Protein 4PZ3 (pdb70)

Foldseek 3Di:
DAWEWEWEWAFQQKIWTDIPPDQQADPQNQQLLQVLQVWGFADPVSLQNSLVQPDFDQWWADHVPFIWGAADAFDCSRQNRDHGTGTDDVGPDGTIYMTGHPPDDRGTGQDDDADSRRFAADAYWYWYAGPVRDIHTDGGHRHDDVVSVD/DAWEWEKEWAFQQKIWTDIPPDQQADPQNQQLLQVLQQWGFADLVSLQLSLVQPDFDLWWADHVPFIFGAADAADCSRPHGDHHRGGDDPGHDGTIHMTGHPPDDNGTGQPDDADSRRFAADAYWYWYQGPVGDIHTDHGHRHDDPVSVPD/DPDD

Solvent-accessible surface area: 13867 Å² total; per-residue (Å²): 104,80,8,22,0,49,10,37,5,21,23,16,1,0,5,12,0,9,20,62,23,78,39,28,0,25,88,64,6,0,46,17,0,1,140,3,9,91,10,84,17,0,64,50,72,49,0,96,103,0,34,80,51,40,2,53,15,32,17,17,0,8,0,104,54,72,3,0,1,0,14,55,116,88,32,33,21,3,10,72,81,61,74,24,29,80,77,12,131,52,76,123,55,89,0,0,0,0,0,38,37,88,107,26,60,100,95,84,30,72,90,52,33,80,67,4,74,62,27,101,140,27,104,17,27,0,4,0,12,14,154,95,24,51,74,72,106,44,126,1,21,3,32,94,45,100,144,33,90,231,121,67,3,26,0,38,2,13,12,8,29,15,1,0,0,8,0,9,19,49,29,116,38,22,0,26,96,67,5,0,48,17,0,0,134,2,0,40,12,86,32,0,49,44,68,48,0,90,123,0,35,80,53,39,3,54,16,33,18,15,0,9,0,105,62,61,3,0,0,0,16,60,113,89,33,25,20,5,13,70,73,57,73,24,18,77,77,13,126,65,62,130,49,89,1,0,0,0,0,40,2,91,72,24,62,98,100,94,31,73,94,49,5,78,68,3,54,69,30,99,140,15,106,26,32,0,5,0,12,12,128,105,27,50,68,76,105,45,126,1,16,4,24,94,34,92,134,25,48,174,156,152,53,54,28

GO terms:
  GO:0038023 signaling receptor activity (F, IDA)
  GO:0051132 NK T cell activation (P, IDA)
  GO:0042995 cell projection (C, IDA)
  GO:0005886 plasma membrane (C, IDA)
  GO:0042110 T cell activation (P, IDA)
  GO:0016324 apical plasma membrane (C, IDA)
  GO:0031258 lamellipodium membrane (C, IDA)
  GO:0016477 cell migration (P, IDA)
  GO:0007155 cell adhesion (P, IDA)
  GO:0005886 plasma membrane (C, EXP)
  GO:0044319 wound healing, spreading of cells (P, IMP)
  GO:2000392 regulation of lamellipodium morphogenesis (P, IMP)
  GO:0005515 protein binding (F, IPI)
  GO:0045121 membrane raft (C, IDA)
  GO:0038024 cargo receptor activity (F, IDA)
  GO:0030214 hyaluronan catabolic process (P, IMP)
  GO:0006897 endocytosis (P, IMP)
  GO:0005886 plasma membrane (C, TAS)
  GO:0030667 secretory granule membrane (C, TAS)
  GO:0038024 cargo receptor activity (F, TAS)

Sequence (305 aa):
AQQIDLNITCRFAGVFHVEKNGRYSISRTEAADLLCKAFNSTLPTMAQMMEKALSIGFETCRYGFIEEGHVVIPRIHPNSICAANNTGVYIILTTSNTSSQYDTYCFNASSAPPEEDCTTSSVTDLPNAFDDGPIITITIVNRRDGTTRYVVQKGEYRTNNPEDIYYAAQIDLNITCRFAGVFHVEKNGRRYSISRTEAADLLCKAFNSTLPTMAQMEKALSIGFETCRYGFIEEGHVVIPRIHPNSSICAANNTGVYILTSNTSSQYDTYCFNASSAPPEEDCTSVTDLPNAFDGPITITIVNRDGTRYVVQKGEYRTNPEDIYPAAAV

Radius of gyration: 19.13 Å; Cα contacts (8 Å, |Δi|>4): 780; chains: 3; bounding box: 52×41×47 Å

InterPro domains:
  IPR000538 Link domain [PF00193] (32-119)
  IPR000538 Link domain [PR01265] (41-53)
  IPR000538 Link domain [PR01265] (69-82)
  IPR000538 Link domain [PR01265] (86-97)
  IPR000538 Link domain [PR01265] (114-123)
  IPR000538 Link domain [PS01241] (53-97)
  IPR000538 Link domain [PS50963] (32-120)
  IPR000538 Link domain [SM00445] (30-120)
  IPR001231 CD44 antigen [PR00658] (23-42)
  IPR001231 CD44 antigen [PR00658] (73-93)
  IPR001231 CD44 antigen [PR00658] (114-134)
  IPR001231 CD44 antigen [PR00658] (149-168)
  IPR001231 CD44 antigen [PR00658] (632-651)
  IPR001231 CD44 antigen [PR00658] (652-674)
  IPR001231 CD44 antigen [PR00658] (676-695)
  IPR001231 CD44 antigen [PR00658] (722-741)
  IPR016186 C-type lectin-like/link domain superfamily [G3DSA:3.10.100.10] (32-123)
  IPR016187 C-type lectin fold [SSF56436] (21-167)
  IPR043210 CD44 antigen-like [PTHR10225] (1-742)

Organism: Homo sapiens (NCBI:txid9606)

Structure (mmCIF, N/CA/C/O backbone):
data_4PZ3
#
_entry.id   4PZ3
#
_cell.length_a   72.498
_cell.length_b   60.288
_cell.length_c   75.134
_cell.angle_alpha   90.000
_cell.angle_beta   113.400
_cell.angle_gamma   90.000
#
_symmetry.space_group_name_H-M   'C 1 2 1'
#
loop_
_entity.id
_entity.type
_entity.pdbx_description
1 polymer 'CD44 antigen'
2 polymer 'Undefined peptides modeled as AAAV'
3 non-polymer DI(HYDROXYETHYL)ETHER
4 non-polymer 1,2-ETHANEDIOL
5 non-polymer '2-(N-MORPHOLINO)-ETHANESULFONIC ACID'
6 water water
#
loop_
_atom_site.group_PDB
_atom_site.id
_atom_site.type_symbol
_atom_site.label_atom_id
_atom_site.label_alt_id
_atom_site.label_comp_id
_atom_site.label_asym_id
_atom_site.label_entity_id
_atom_site.label_seq_id
_atom_site.pdbx_PDB_ins_code
_atom_site.Cartn_x
_atom_site.Cartn_y
_atom_site.Cartn_z
_atom_site.occupancy
_atom_site.B_iso_or_equiv
_atom_site.auth_seq_id
_atom_site.auth_comp_id
_atom_site.auth_asym_id
_atom_site.auth_atom_id
_atom_site.pdbx_PDB_model_num
ATOM 1 N N . ALA A 1 3 ? 11.008 25.348 11.029 1.00 19.56 20 ALA A N 1
ATOM 2 C CA . ALA A 1 3 ? 11.046 23.890 10.719 1.00 17.66 20 ALA A CA 1
ATOM 3 C C . ALA A 1 3 ? 12.164 23.214 11.484 1.00 15.82 20 ALA A C 1
ATOM 4 O O . ALA A 1 3 ? 13.301 23.733 11.513 1.00 17.39 20 ALA A O 1
ATOM 6 N N A GLN A 1 4 ? 11.836 22.075 12.103 0.50 14.25 21 GLN A N 1
ATOM 7 N N B GLN A 1 4 ? 11.851 22.066 12.091 0.50 14.75 21 GLN A N 1
ATOM 8 C CA A GLN A 1 4 ? 12.780 21.316 12.913 0.50 11.97 21 GLN A CA 1
ATOM 9 C CA B GLN A 1 4 ? 12.811 21.347 12.916 0.50 12.89 21 GLN A CA 1
ATOM 10 C C A GLN A 1 4 ? 13.0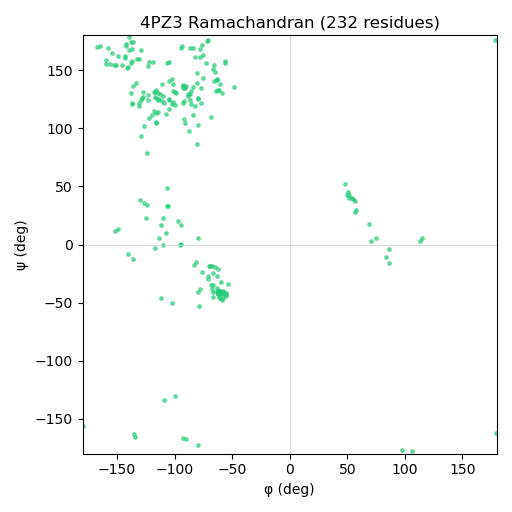18 19.907 12.398 0.50 10.56 21 GLN A C 1
ATOM 11 C C B GLN A 1 4 ? 13.010 19.889 12.526 0.50 11.16 21 GLN A C 1
ATOM 12 O O A GLN A 1 4 ? 12.098 19.213 11.947 0.50 11.30 21 GLN A O 1
ATOM 13 O O B GLN A 1 4 ? 12.052 19.140 12.290 0.50 11.75 21 GLN A O 1
ATOM 24 N N . ILE A 1 5 ? 14.281 19.496 12.472 1.00 8.79 22 ILE A N 1
ATOM 25 C CA . ILE A 1 5 ? 14.677 18.122 12.248 1.00 8.90 22 ILE A CA 1
ATOM 26 C C . ILE A 1 5 ? 15.538 17.662 13.417 1.00 8.09 22 ILE A C 1
ATOM 27 O O . ILE A 1 5 ? 16.618 18.226 13.643 1.00 9.39 22 ILE A O 1
ATOM 32 N N . ASP A 1 6 ? 15.050 16.661 14.158 1.00 7.46 23 ASP A N 1
ATOM 33 C CA . ASP A 1 6 ? 15.851 15.991 15.186 1.00 7.29 23 ASP A CA 1
ATOM 34 C C . ASP A 1 6 ? 16.395 14.699 14.603 1.00 6.79 23 ASP A C 1
ATOM 35 O O . ASP A 1 6 ? 15.632 13.895 14.016 1.00 8.15 23 ASP A O 1
ATOM 40 N N . LEU A 1 7 ? 17.695 14.504 14.767 1.00 6.45 24 LEU A N 1
ATOM 41 C CA . LEU A 1 7 ? 18.382 13.295 14.301 1.00 6.53 24 LEU A CA 1
ATOM 42 C C . LEU A 1 7 ? 18.914 12.569 15.531 1.00 6.26 24 LEU A C 1
ATOM 43 O O . LEU A 1 7 ? 19.882 12.995 16.160 1.00 7.53 24 LEU A O 1
ATOM 48 N N . ASN A 1 8 ? 18.254 11.485 15.891 1.00 6.58 25 ASN A N 1
ATOM 49 C CA . ASN A 1 8 ? 18.651 10.677 17.034 1.00 7.07 25 ASN A CA 1
ATOM 50 C C . ASN A 1 8 ? 19.576 9.590 16.561 1.00 6.40 25 ASN A C 1
ATOM 51 O O . ASN A 1 8 ? 19.197 8.805 15.661 1.00 7.75 25 ASN A O 1
ATOM 56 N N . ILE A 1 9 ? 20.780 9.525 17.136 1.00 6.75 26 ILE A N 1
ATOM 57 C CA . ILE A 1 9 ? 21.793 8.611 16.650 1.00 7.52 26 ILE A CA 1
ATOM 58 C C . ILE A 1 9 ? 22.269 7.673 17.741 1.00 6.80 26 ILE A C 1
ATOM 59 O O . ILE A 1 9 ? 22.208 7.987 18.948 1.00 9.86 26 ILE A O 1
ATOM 64 N N . THR A 1 10 ? 22.743 6.500 17.330 1.00 7.07 27 THR A N 1
ATOM 65 C CA . THR A 1 10 ? 23.319 5.538 18.228 1.00 6.84 27 THR A CA 1
ATOM 66 C C . THR A 1 10 ? 24.821 5.679 18.338 1.00 6.91 27 THR A C 1
ATOM 67 O O . THR A 1 10 ? 25.454 6.392 17.571 1.00 7.28 27 THR A O 1
ATOM 71 N N . CYS A 1 11 ? 25.403 4.942 19.294 1.00 7.19 28 CYS A N 1
ATOM 72 C CA . CYS A 1 11 ? 26.819 4.654 19.233 1.00 7.60 28 CYS A CA 1
ATOM 73 C C . CYS A 1 11 ? 27.149 3.980 17.901 1.00 7.52 28 CYS A C 1
ATOM 74 O O . CYS A 1 11 ? 26.268 3.381 17.249 1.00 7.07 28 CYS A O 1
ATOM 77 N N . ARG A 1 12 ? 28.410 4.076 17.510 1.00 7.25 29 ARG A N 1
ATOM 78 C CA . ARG A 1 12 ? 28.914 3.395 16.331 1.00 7.20 29 ARG A CA 1
ATOM 79 C C . ARG A 1 12 ? 29.481 2.040 16.714 1.00 6.56 29 ARG A C 1
ATOM 80 O O . ARG A 1 12 ? 30.170 1.895 17.730 1.00 8.33 29 ARG A O 1
ATOM 88 N N . PHE A 1 13 ? 29.175 1.028 15.911 1.00 6.55 30 PHE A N 1
ATOM 89 C CA . PHE A 1 13 ? 29.698 -0.330 16.091 1.00 6.84 30 PHE A CA 1
ATOM 90 C C . PHE A 1 13 ? 30.425 -0.697 14.811 1.00 7.25 30 PHE A C 1
ATOM 91 O O . PHE A 1 13 ? 29.790 -0.817 13.751 1.00 7.23 30 PHE A O 1
ATOM 99 N N . ALA A 1 14 ? 31.757 -0.772 14.871 1.00 7.32 31 ALA A N 1
ATOM 100 C CA . ALA A 1 14 ? 32.537 -0.966 13.658 1.00 8.45 31 ALA A CA 1
ATOM 101 C C . ALA A 1 14 ? 32.109 0.050 12.581 1.00 7.33 31 ALA A C 1
ATOM 102 O O . ALA A 1 14 ? 31.967 -0.272 11.411 1.00 8.11 31 ALA A O 1
ATOM 104 N N . GLY A 1 15 ? 31.918 1.295 13.009 1.00 6.94 32 GLY A N 1
ATOM 105 C CA . GLY A 1 15 ? 31.586 2.378 12.116 1.00 7.14 32 GLY A CA 1
ATOM 106 C C . GLY A 1 15 ? 30.123 2.561 11.813 1.00 6.47 32 GLY A C 1
ATOM 107 O O . GLY A 1 15 ? 29.746 3.587 11.265 1.00 6.79 32 GLY A O 1
ATOM 108 N N . VAL A 1 16 ? 29.297 1.558 12.096 1.00 6.17 33 VAL A N 1
ATOM 109 C CA . VAL A 1 16 ? 27.887 1.597 11.721 1.00 5.96 33 VAL A CA 1
ATOM 110 C C . VAL A 1 16 ? 27.051 2.214 12.845 1.00 5.92 33 VAL A C 1
ATOM 111 O O . VAL A 1 16 ? 27.215 1.889 14.015 1.00 6.02 33 VAL A O 1
ATOM 115 N N . PHE A 1 17 ? 26.121 3.087 12.465 1.00 5.87 34 PHE A N 1
ATOM 116 C CA . PHE A 1 17 ? 25.195 3.686 13.401 1.00 5.60 34 PHE A CA 1
ATOM 117 C C . PHE A 1 17 ? 23.824 3.859 12.768 1.00 5.33 34 PHE A C 1
ATOM 118 O O . PHE A 1 17 ? 23.668 3.815 11.553 1.00 6.33 34 PHE A O 1
ATOM 126 N N . HIS A 1 18 ? 22.830 4.003 13.622 1.00 5.48 35 HIS A N 1
ATOM 127 C CA . HIS A 1 18 ? 21.448 4.225 13.238 1.00 5.56 35 HIS A CA 1
ATOM 128 C C . HIS A 1 18 ? 21.094 5.685 13.410 1.00 5.28 35 HIS A C 1
ATOM 129 O O . HIS A 1 18 ? 21.492 6.320 14.396 1.00 6.57 35 HIS A O 1
ATOM 136 N N . VAL A 1 19 ? 20.283 6.203 12.478 1.00 5.68 36 VAL A N 1
ATOM 137 C CA . VAL A 1 19 ? 19.780 7.566 12.520 1.00 6.06 36 VAL A CA 1
ATOM 138 C C . VAL A 1 19 ? 18.266 7.503 12.340 1.00 6.00 36 VAL A C 1
ATOM 139 O O . VAL A 1 19 ? 17.750 6.940 11.361 1.00 6.60 36 VAL A O 1
ATOM 143 N N . GLU A 1 20 ? 17.548 8.074 13.297 1.00 6.08 37 GLU A N 1
ATOM 144 C CA . GLU A 1 20 ? 16.106 8.212 13.217 1.00 6.46 37 GLU A CA 1
ATOM 145 C C . GLU A 1 20 ? 15.742 9.697 13.181 1.00 6.16 37 GLU A C 1
ATOM 146 O O . GLU A 1 20 ? 16.261 10.470 13.996 1.00 7.02 37 GLU A O 1
ATOM 152 N N . LYS A 1 21 ? 14.862 10.077 12.264 1.00 6.37 38 LYS A N 1
ATOM 153 C CA . LYS A 1 21 ? 14.472 11.460 12.060 1.00 6.22 38 LYS A CA 1
ATOM 154 C C . LYS A 1 21 ? 13.099 11.721 12.697 1.00 6.30 38 LYS A C 1
ATOM 155 O O . LYS A 1 21 ? 12.104 11.101 12.308 1.00 7.06 38 LYS A O 1
ATOM 161 N N . ASN A 1 22 ? 13.054 12.663 13.631 1.00 6.99 39 ASN A N 1
ATOM 162 C CA . ASN A 1 22 ? 11.811 13.131 14.248 1.00 7.80 39 ASN A CA 1
ATOM 163 C C . ASN A 1 22 ? 10.980 12.040 14.893 1.00 8.20 39 ASN A C 1
ATOM 164 O O . ASN A 1 22 ? 9.749 12.168 14.991 1.00 9.88 39 ASN A O 1
ATOM 169 N N . GLY A 1 23 ? 11.631 10.979 15.348 1.00 8.42 40 GLY A N 1
ATOM 170 C CA . GLY A 1 23 ? 10.937 9.966 16.136 1.00 10.30 40 GLY A CA 1
ATOM 171 C C . GLY A 1 23 ? 9.923 9.133 15.397 1.00 9.85 40 GLY A C 1
ATOM 172 O O . GLY A 1 23 ? 9.077 8.510 16.059 1.00 11.97 40 GLY A O 1
ATOM 173 N N . ARG A 1 24 ? 9.967 9.101 14.073 1.00 9.46 41 ARG A N 1
ATOM 174 C CA . ARG A 1 24 ? 9.006 8.323 13.288 1.00 10.38 41 ARG A CA 1
ATOM 175 C C . ARG A 1 24 ? 9.711 7.873 12.037 1.00 9.24 41 ARG A C 1
ATOM 176 O O . ARG A 1 24 ? 10.759 8.449 11.671 1.00 10.23 41 ARG A O 1
ATOM 184 N N . TYR A 1 25 ? 9.174 6.867 11.351 1.00 8.76 42 TYR A N 1
ATOM 185 C CA . TYR A 1 25 ? 9.729 6.454 10.082 1.00 8.48 42 TYR A CA 1
ATOM 186 C C . TYR A 1 25 ? 9.477 7.551 9.071 1.00 8.82 42 TYR A C 1
ATOM 187 O O . TYR A 1 25 ? 8.314 7.810 8.710 1.00 11.11 42 TYR A O 1
ATOM 196 N N . SER A 1 26 ? 10.530 8.245 8.648 1.00 8.50 43 SER A N 1
ATOM 197 C CA . SER A 1 26 ? 10.321 9.471 7.874 1.00 8.82 43 SER A CA 1
ATOM 198 C C . SER A 1 26 ? 11.413 9.755 6.865 1.00 7.86 43 SER A C 1
ATOM 199 O O . SER A 1 26 ? 11.455 10.874 6.319 1.00 9.62 43 SER A O 1
ATOM 202 N N . ILE A 1 27 ? 12.267 8.775 6.584 1.00 7.92 44 ILE A N 1
ATOM 203 C CA . ILE A 1 27 ? 13.412 8.964 5.697 1.00 7.88 44 ILE A CA 1
ATOM 204 C C . ILE A 1 27 ? 13.227 8.125 4.421 1.00 7.85 44 ILE A C 1
ATOM 205 O O . ILE A 1 27 ? 12.981 6.904 4.490 1.00 9.43 44 ILE A O 1
ATOM 210 N N . SER A 1 28 ? 13.299 8.782 3.262 1.00 8.13 45 SER A N 1
ATOM 211 C CA . SER A 1 28 ? 13.290 8.105 1.963 1.00 8.71 45 SER A CA 1
ATOM 212 C C . SER A 1 28 ? 14.698 7.634 1.611 1.00 8.07 45 SER A C 1
ATOM 213 O O . SER A 1 28 ? 15.682 8.037 2.242 1.00 8.24 45 SER A O 1
ATOM 216 N N . ARG A 1 29 ? 14.828 6.807 0.574 1.00 8.75 46 ARG A N 1
ATOM 217 C CA . ARG A 1 29 ? 16.146 6.344 0.213 1.00 9.75 46 ARG A CA 1
ATOM 218 C C . ARG A 1 29 ? 17.073 7.482 -0.194 1.00 8.79 46 ARG A C 1
ATOM 219 O O . ARG A 1 29 ? 18.238 7.497 0.142 1.00 9.87 46 ARG A O 1
ATOM 227 N N . THR A 1 30 ? 16.552 8.451 -0.933 1.00 8.91 47 THR A N 1
ATOM 228 C CA . THR A 1 30 ? 17.393 9.590 -1.315 1.00 9.51 47 THR A CA 1
ATOM 229 C C . THR A 1 30 ? 17.786 10.436 -0.103 1.00 9.12 47 THR A C 1
ATOM 230 O O . THR A 1 30 ? 18.919 10.892 -0.016 1.00 9.44 47 THR A O 1
ATOM 234 N N . GLU A 1 31 ? 16.859 10.650 0.815 1.00 8.35 48 GLU A N 1
ATOM 235 C CA . GLU A 1 31 ? 17.199 11.416 1.996 1.00 8.07 48 GLU A CA 1
ATOM 236 C C . GLU A 1 31 ? 18.213 10.659 2.860 1.00 8.00 48 GLU A C 1
ATOM 237 O O . GLU A 1 31 ? 19.078 11.291 3.486 1.00 8.39 48 GLU A O 1
ATOM 243 N N . ALA A 1 32 ? 18.108 9.331 2.891 1.00 7.74 49 ALA A N 1
ATOM 244 C CA . ALA A 1 32 ? 19.045 8.504 3.647 1.00 7.38 49 ALA A CA 1
ATOM 245 C C . ALA A 1 32 ? 20.475 8.723 3.171 1.00 7.13 49 ALA A C 1
ATOM 246 O O . ALA A 1 32 ? 21.402 8.932 3.973 1.00 7.72 49 ALA A O 1
ATOM 248 N N . ALA A 1 33 ? 20.667 8.688 1.853 1.00 7.71 50 ALA A N 1
ATOM 249 C CA . ALA A 1 33 ? 21.998 8.893 1.305 1.00 8.15 50 ALA A CA 1
ATOM 250 C C . ALA A 1 33 ? 22.507 10.299 1.634 1.00 8.04 50 ALA A C 1
ATOM 251 O O . ALA A 1 33 ? 23.676 10.467 1.965 1.00 8.62 50 ALA A O 1
ATOM 253 N N . ASP A 1 34 ? 21.632 11.303 1.558 1.00 8.12 51 ASP A N 1
ATOM 254 C CA . ASP A 1 34 ? 22.014 12.665 1.915 1.00 8.15 51 ASP A CA 1
ATOM 255 C C . ASP A 1 34 ? 22.376 12.802 3.394 1.00 7.47 51 ASP A C 1
ATOM 256 O O . ASP A 1 34 ? 23.311 13.539 3.753 1.00 8.15 51 ASP A O 1
ATOM 261 N N A LEU A 1 35 ? 21.644 12.108 4.278 0.50 7.36 52 LEU A N 1
ATOM 262 N N B LEU A 1 35 ? 21.644 12.091 4.236 0.50 8.03 52 LEU A N 1
ATOM 263 C CA A LEU A 1 35 ? 21.964 12.120 5.722 0.50 6.91 52 LEU A CA 1
ATOM 264 C CA B LEU A 1 35 ? 21.889 12.136 5.651 0.50 8.20 52 LEU A CA 1
ATOM 265 C C A LEU A 1 35 ? 23.322 11.513 5.967 0.50 6.69 52 LEU A C 1
ATOM 266 C C B LEU A 1 35 ? 23.252 11.513 5.970 0.50 7.58 52 LEU A C 1
ATOM 267 O O A LEU A 1 35 ? 24.150 12.076 6.686 0.50 7.03 52 LEU A O 1
ATOM 268 O O B LEU A 1 35 ? 24.028 12.107 6.722 0.50 8.10 52 LEU A O 1
ATOM 277 N N . CYS A 1 36 ? 23.561 10.343 5.399 1.00 7.54 53 CYS A N 1
ATOM 278 C CA . CYS A 1 36 ? 24.857 9.754 5.645 1.00 7.89 53 CYS A CA 1
ATOM 279 C C . CYS A 1 36 ? 25.987 10.668 5.151 1.00 7.57 53 CYS A C 1
ATOM 280 O O . CYS A 1 36 ? 26.970 10.876 5.873 1.00 7.40 53 CYS A O 1
ATOM 283 N N . LYS A 1 37 ? 25.828 11.258 3.963 1.00 7.20 54 LYS A N 1
ATOM 284 C CA . LYS A 1 37 ? 26.833 12.178 3.454 1.00 7.91 54 LYS A CA 1
ATOM 285 C C . LYS A 1 37 ? 27.046 13.346 4.419 1.00 7.37 54 LYS A C 1
ATOM 286 O O . LYS A 1 37 ? 28.192 13.760 4.636 1.00 7.93 54 LYS A O 1
ATOM 292 N N . ALA A 1 38 ? 25.962 13.860 5.009 1.00 7.36 55 ALA A N 1
ATOM 293 C CA . ALA A 1 38 ? 26.086 14.974 5.938 1.00 7.46 55 ALA A CA 1
ATOM 294 C C . ALA A 1 38 ? 26.779 14.574 7.248 1.00 6.75 55 ALA A C 1
ATOM 295 O O . ALA A 1 38 ? 27.275 15.450 7.968 1.00 7.29 55 ALA A O 1
ATOM 297 N N . PHE A 1 39 ? 26.822 13.271 7.546 1.00 7.25 56 PHE A N 1
ATOM 298 C CA . PHE A 1 39 ? 27.610 12.725 8.653 1.00 7.07 56 PHE A CA 1
ATOM 299 C C . PHE A 1 39 ? 28.997 12.244 8.178 1.00 7.61 56 PHE A C 1
ATOM 300 O O . PHE A 1 39 ? 29.665 11.493 8.903 1.00 8.56 56 PHE A O 1
ATOM 308 N N . ASN A 1 40 ? 29.453 12.666 6.986 1.00 7.77 57 ASN A N 1
ATOM 309 C CA . ASN A 1 40 ? 30.726 12.178 6.417 1.00 8.77 57 ASN A CA 1
ATOM 310 C C . ASN A 1 40 ? 30.794 10.651 6.411 1.00 8.65 57 ASN A C 1
ATOM 311 O O . ASN A 1 40 ? 31.839 10.042 6.698 1.00 9.52 57 ASN A O 1
ATOM 316 N N . SER A 1 41 ? 29.667 10.050 6.035 1.00 7.75 58 SER A N 1
ATOM 317 C CA . SER A 1 41 ? 29.431 8.619 6.118 1.00 7.86 58 SER A CA 1
ATOM 318 C C . SER A 1 41 ? 28.762 8.144 4.824 1.00 7.99 58 SER A C 1
ATOM 319 O O . SER A 1 41 ? 28.407 8.945 3.957 1.00 8.61 58 SER A O 1
ATOM 322 N N . THR A 1 42 ? 28.600 6.835 4.704 1.00 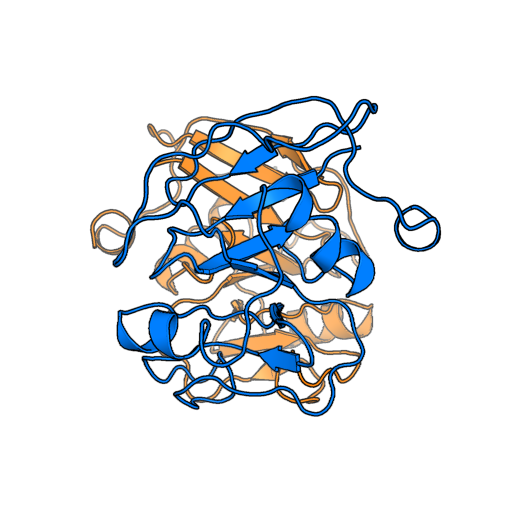8.33 59 THR A N 1
ATOM 323 C CA . THR A 1 42 ? 27.987 6.201 3.541 1.00 8.65 59 THR A CA 1
ATOM 324 C C . THR A 1 42 ? 26.918 5.207 4.000 1.00 7.84 59 THR A C 1
ATOM 325 O O . THR A 1 42 ? 26.952 4.712 5.140 1.00 8.53 59 THR A O 1
ATOM 329 N N . LEU A 1 43 ? 25.982 4.852 3.123 1.00 8.08 60 LEU A N 1
ATOM 330 C CA . LEU A 1 43 ? 25.078 3.744 3.463 1.00 7.61 60 LEU A CA 1
ATOM 331 C C . LEU A 1 43 ? 25.917 2.485 3.654 1.00 7.66 60 LEU A C 1
ATOM 332 O O . LEU A 1 43 ? 26.777 2.192 2.813 1.00 8.42 60 LEU A O 1
ATOM 337 N N . PRO A 1 44 ? 25.704 1.716 4.741 1.00 7.28 61 PRO A N 1
ATOM 338 C CA . PRO A 1 44 ? 26.550 0.535 4.947 1.00 7.57 61 PRO A CA 1
ATOM 339 C C . PRO A 1 44 ? 26.388 -0.528 3.884 1.00 7.87 61 PRO A C 1
ATOM 340 O O . PRO A 1 44 ? 25.296 -0.723 3.356 1.00 8.34 61 PRO A O 1
ATOM 344 N N . THR A 1 45 ? 27.477 -1.240 3.618 1.00 8.45 62 THR A N 1
ATOM 345 C CA . THR A 1 45 ? 27.359 -2.481 2.872 1.00 9.56 62 THR A CA 1
ATOM 346 C C . THR A 1 45 ? 26.794 -3.565 3.780 1.00 9.17 62 THR A C 1
ATOM 347 O O . THR A 1 45 ? 26.801 -3.461 5.020 1.00 8.62 62 THR A O 1
ATOM 351 N N . MET A 1 46 ? 26.308 -4.639 3.167 1.00 10.11 63 MET A N 1
ATOM 352 C CA . MET A 1 46 ? 25.865 -5.765 3.951 1.00 10.40 63 MET A CA 1
ATOM 353 C C . MET A 1 46 ? 26.991 -6.299 4.857 1.00 10.19 63 MET A C 1
ATOM 354 O O . MET A 1 46 ? 26.741 -6.636 6.011 1.00 10.26 63 MET A O 1
ATOM 359 N N . ALA A 1 47 ? 28.211 -6.394 4.321 1.00 10.20 64 ALA A N 1
ATOM 360 C CA . ALA A 1 47 ? 29.364 -6.824 5.131 1.00 10.96 64 ALA A CA 1
ATOM 361 C C . ALA A 1 47 ? 29.546 -5.950 6.376 1.00 10.11 64 ALA A C 1
ATOM 362 O O . ALA A 1 47 ? 29.815 -6.455 7.447 1.00 9.78 64 ALA A O 1
ATOM 364 N N . GLN A 1 48 ? 29.432 -4.631 6.196 1.00 8.21 65 GLN A N 1
ATOM 365 C CA . GLN A 1 48 ? 29.600 -3.702 7.306 1.00 8.36 65 GLN A CA 1
ATOM 366 C C . GLN A 1 48 ? 28.509 -3.886 8.366 1.00 7.58 65 GLN A C 1
ATOM 367 O O . GLN A 1 48 ? 28.790 -3.854 9.561 1.00 7.76 65 GLN A O 1
ATOM 373 N N A MET A 1 49 ? 27.277 -4.096 7.911 0.50 7.92 66 MET A N 1
ATOM 374 N N B MET A 1 49 ? 27.251 -4.101 7.935 0.50 8.48 66 MET A N 1
ATOM 375 C CA A MET A 1 49 ? 26.177 -4.334 8.820 0.50 7.42 66 MET A CA 1
ATOM 376 C CA B MET A 1 49 ? 26.134 -4.395 8.867 0.50 8.72 66 MET A CA 1
ATOM 377 C C A MET A 1 49 ? 26.334 -5.666 9.588 0.50 8.04 66 MET A C 1
ATOM 378 C C B MET A 1 49 ? 26.370 -5.684 9.637 0.50 8.70 66 MET A C 1
ATOM 379 O O A MET A 1 49 ? 26.075 -5.728 10.776 0.50 8.46 66 MET A O 1
ATOM 380 O O B MET A 1 49 ? 26.142 -5.751 10.847 0.50 9.14 66 MET A O 1
ATOM 389 N N . GLU A 1 50 ? 26.799 -6.718 8.915 1.00 8.93 67 GLU A N 1
ATOM 390 C CA . GLU A 1 50 ? 27.045 -8.006 9.557 1.00 10.14 67 GLU A CA 1
ATOM 391 C C . GLU A 1 50 ? 28.138 -7.879 10.608 1.00 9.24 67 GLU A C 1
ATOM 392 O O . GLU A 1 50 ? 28.023 -8.434 11.674 1.00 9.58 67 GLU A O 1
ATOM 398 N N . LYS A 1 51 ? 29.197 -7.137 10.310 1.00 9.09 68 LYS A N 1
ATOM 399 C CA . LYS A 1 51 ? 30.254 -6.919 11.292 1.00 8.86 68 LYS A CA 1
ATOM 400 C C . LYS A 1 51 ? 29.717 -6.189 12.544 1.00 7.81 68 LYS A C 1
ATOM 401 O O . LYS A 1 51 ? 29.986 -6.586 13.665 1.00 8.30 68 LYS A O 1
ATOM 407 N N . ALA A 1 52 ? 28.918 -5.137 12.341 1.00 7.84 69 ALA A N 1
ATOM 408 C CA . ALA A 1 52 ? 28.352 -4.393 13.441 1.00 7.22 69 ALA A CA 1
ATOM 409 C C . ALA A 1 52 ? 27.467 -5.275 14.314 1.00 7.36 69 ALA A C 1
ATOM 410 O O . ALA A 1 52 ? 27.592 -5.255 15.524 1.00 7.58 69 ALA A O 1
ATOM 412 N N . LEU A 1 53 ? 26.592 -6.065 13.699 1.00 7.15 70 LEU A N 1
ATOM 413 C CA . LEU A 1 53 ? 25.750 -7.001 14.431 1.00 7.26 70 LEU A CA 1
ATOM 414 C C . LEU A 1 53 ? 26.573 -7.947 15.305 1.00 7.68 70 LEU A C 1
ATOM 415 O O . LEU A 1 53 ? 26.202 -8.238 16.444 1.00 7.68 70 LEU A O 1
ATOM 420 N N . SER A 1 54 ? 27.675 -8.425 14.745 1.00 8.73 71 SER A N 1
ATOM 421 C CA . SER A 1 54 ? 28.514 -9.427 15.390 1.00 9.29 71 SER A CA 1
ATOM 422 C C . SER A 1 54 ? 29.104 -8.895 16.669 1.00 8.81 71 SER A C 1
ATOM 423 O O . SER A 1 54 ? 29.398 -9.682 17.567 1.00 9.92 71 SER A O 1
ATOM 426 N N . ILE A 1 55 ? 29.285 -7.575 16.775 1.00 8.48 72 ILE A N 1
ATOM 427 C CA . ILE A 1 55 ? 29.867 -7.002 17.975 1.00 8.36 72 ILE A CA 1
ATOM 428 C C . ILE A 1 55 ? 28.872 -6.191 18.810 1.00 8.27 72 ILE A C 1
ATOM 429 O O . ILE A 1 55 ? 29.267 -5.372 19.624 1.00 9.50 72 ILE A O 1
ATOM 434 N N . GLY A 1 56 ? 27.568 -6.466 18.640 1.00 8.33 73 GLY A N 1
ATOM 435 C CA . GLY A 1 56 ? 26.590 -5.978 19.598 1.00 9.35 73 GLY A CA 1
ATOM 436 C C . GLY A 1 56 ? 25.574 -4.952 19.108 1.00 8.29 73 GLY A C 1
ATOM 437 O O . GLY A 1 56 ? 24.789 -4.435 19.906 1.00 8.31 73 GLY A O 1
ATOM 438 N N . PHE A 1 57 ? 25.581 -4.653 17.809 1.00 7.68 74 PHE A N 1
ATOM 439 C CA . PHE A 1 57 ? 24.655 -3.669 17.236 1.00 7.04 74 PHE A CA 1
ATOM 440 C C . PHE A 1 57 ? 23.306 -4.278 16.956 1.00 6.46 74 PHE A C 1
ATOM 441 O O . PHE A 1 57 ? 23.179 -5.190 16.149 1.00 7.17 74 PHE A O 1
ATOM 449 N N . GLU A 1 58 ? 22.273 -3.750 17.597 1.00 6.96 75 GLU A N 1
ATOM 450 C CA . GLU A 1 58 ? 20.892 -4.093 17.269 1.00 6.63 75 GLU A CA 1
ATOM 451 C C . GLU A 1 58 ? 20.002 -2.880 17.475 1.00 6.63 75 GLU A C 1
ATOM 452 O O . GLU A 1 58 ? 20.325 -1.993 18.265 1.00 7.32 75 GLU A O 1
ATOM 458 N N . THR A 1 59 ? 18.889 -2.854 16.744 1.00 6.30 76 THR A N 1
ATOM 459 C CA . THR A 1 59 ? 17.859 -1.839 16.950 1.00 6.03 76 THR A CA 1
ATOM 460 C C . THR A 1 59 ? 16.512 -2.519 16.769 1.00 6.30 76 THR A C 1
ATOM 461 O O . THR A 1 59 ? 16.434 -3.654 16.293 1.00 6.95 76 THR A O 1
ATOM 465 N N . CYS A 1 60 ? 15.442 -1.793 17.102 1.00 6.48 77 CYS A N 1
ATOM 466 C CA . CYS A 1 60 ? 14.092 -2.257 16.805 1.00 6.75 77 CYS A CA 1
ATOM 467 C C . CYS A 1 60 ? 13.487 -1.472 15.626 1.00 6.35 77 CYS A C 1
ATOM 468 O O . CYS A 1 60 ? 12.275 -1.241 15.601 1.00 7.91 77 CYS A O 1
ATOM 471 N N . ARG A 1 61 ? 14.330 -1.063 14.674 1.00 6.02 78 ARG A N 1
ATOM 472 C CA . ARG A 1 61 ? 13.899 -0.191 13.599 1.00 5.94 78 ARG A CA 1
ATOM 473 C C . ARG A 1 61 ? 14.429 -0.634 12.256 1.00 5.76 78 ARG A C 1
ATOM 474 O O . ARG A 1 61 ? 15.612 -0.978 12.117 1.00 6.54 78 ARG A O 1
ATOM 482 N N . TYR A 1 62 ? 13.574 -0.603 11.245 1.00 5.94 79 TYR A N 1
ATOM 483 C CA . TYR A 1 62 ? 14.022 -0.801 9.874 1.00 6.20 79 TYR A CA 1
ATOM 484 C C . TYR A 1 62 ? 14.740 0.428 9.333 1.00 5.78 79 TYR A C 1
ATOM 485 O O . TYR A 1 62 ? 14.333 1.568 9.596 1.00 6.67 79 TYR A O 1
ATOM 494 N N . GLY A 1 63 ? 15.780 0.206 8.534 1.00 5.63 80 GLY A N 1
ATOM 495 C CA . GLY A 1 63 ? 16.463 1.333 7.937 1.00 5.98 80 GLY A CA 1
ATOM 496 C C . GLY A 1 63 ? 17.251 0.920 6.711 1.00 5.98 80 GLY A C 1
ATOM 497 O O . GLY A 1 63 ? 17.641 -0.240 6.542 1.00 6.40 80 GLY A O 1
ATOM 498 N N . PHE A 1 64 ? 17.526 1.906 5.869 1.00 5.91 81 PHE A N 1
ATOM 499 C CA . PHE A 1 64 ? 18.295 1.691 4.658 1.00 7.00 81 PHE A CA 1
ATOM 500 C C . PHE A 1 64 ? 19.733 1.286 4.934 1.00 6.26 81 PHE A C 1
ATOM 501 O O . PHE A 1 64 ? 20.421 1.873 5.799 1.00 6.99 81 PHE A O 1
ATOM 509 N N . ILE A 1 65 ? 20.210 0.349 4.118 1.00 7.00 82 ILE A N 1
ATOM 510 C CA . ILE A 1 65 ? 21.638 0.186 3.856 1.00 7.14 82 ILE A CA 1
ATOM 511 C C . ILE A 1 65 ? 21.792 0.223 2.325 1.00 7.39 82 ILE A C 1
ATOM 512 O O . ILE A 1 65 ? 20.839 0.508 1.610 1.00 9.29 82 ILE A O 1
ATOM 517 N N A GLU A 1 66 ? 22.993 0.019 1.801 0.50 7.68 83 GLU A N 1
ATOM 518 N N B GLU A 1 66 ? 22.987 -0.137 1.849 0.50 7.88 83 GLU A N 1
ATOM 519 C CA A GLU A 1 66 ? 23.169 0.084 0.348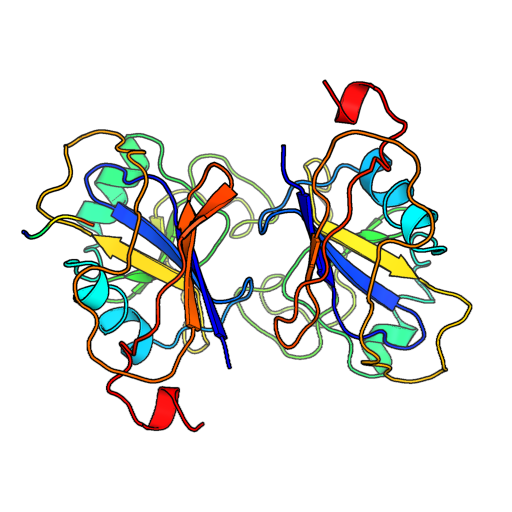 0.50 8.72 83 GLU A CA 1
ATOM 520 C CA B GLU A 1 66 ? 23.192 -0.297 0.415 0.50 9.29 83 GLU A CA 1
ATOM 521 C C A GLU A 1 66 ? 22.512 -1.163 -0.272 0.50 10.35 83 GLU A C 1
ATOM 522 C C B GLU A 1 66 ? 22.286 -1.377 -0.134 0.50 10.00 83 GLU A C 1
ATOM 523 O O A GLU A 1 66 ? 22.976 -2.262 -0.020 0.50 11.08 83 GLU A O 1
ATOM 524 O O B GLU A 1 66 ? 22.318 -2.538 0.288 0.50 10.27 83 GLU A O 1
ATOM 535 N N . GLY A 1 67 ? 21.437 -0.967 -1.047 1.00 10.93 84 GLY A N 1
ATOM 536 C CA . GLY A 1 67 ? 20.685 -1.984 -1.770 1.00 11.70 84 GLY A CA 1
ATOM 537 C C . GLY A 1 67 ? 19.583 -2.737 -1.033 1.00 10.19 84 GLY A C 1
ATOM 538 O O . GLY A 1 67 ? 18.953 -3.613 -1.649 1.00 11.62 84 GLY A O 1
ATOM 539 N N . HIS A 1 68 ? 19.342 -2.422 0.251 1.00 9.40 85 HIS A N 1
ATOM 540 C CA . HIS A 1 68 ? 18.367 -3.163 1.068 1.00 9.14 85 HIS A CA 1
ATOM 541 C C . HIS A 1 68 ? 17.837 -2.298 2.190 1.00 7.90 85 HIS A C 1
ATOM 542 O O . HIS A 1 68 ? 18.442 -1.246 2.509 1.00 8.58 85 HIS A O 1
ATOM 549 N N . VAL A 1 69 ? 16.735 -2.756 2.791 1.00 7.63 86 VAL A N 1
ATOM 550 C CA . VAL A 1 69 ? 16.242 -2.210 4.046 1.00 7.46 86 VAL A CA 1
ATOM 551 C C . VAL A 1 69 ? 16.300 -3.343 5.050 1.00 7.26 86 VAL A C 1
ATOM 552 O O . VAL A 1 69 ? 15.845 -4.463 4.732 1.00 7.70 86 VAL A O 1
ATOM 556 N N . VAL A 1 70 ? 16.874 -3.089 6.232 1.00 6.94 87 VAL A N 1
ATOM 557 C CA . VAL A 1 70 ? 17.153 -4.147 7.186 1.00 7.32 87 VAL A CA 1
ATOM 558 C C . VAL A 1 70 ? 16.852 -3.719 8.613 1.00 6.30 87 VAL A C 1
ATOM 559 O O . VAL A 1 70 ? 16.719 -2.518 8.920 1.00 6.43 87 VAL A O 1
ATOM 563 N N . ILE A 1 71 ? 16.826 -4.713 9.490 1.00 6.50 88 ILE A N 1
ATOM 564 C CA . ILE A 1 71 ? 16.779 -4.474 10.917 1.00 6.99 88 ILE A CA 1
ATOM 565 C C . ILE A 1 71 ? 17.752 -5.455 11.570 1.00 7.16 88 ILE A C 1
ATOM 566 O O . ILE A 1 71 ? 17.615 -6.678 11.382 1.00 7.36 88 ILE A O 1
ATOM 571 N N . PRO A 1 72 ? 18.763 -4.957 12.306 1.00 6.72 89 PRO A N 1
ATOM 572 C CA . PRO A 1 72 ? 19.730 -5.852 12.929 1.00 7.68 89 PRO A CA 1
ATOM 573 C C . PRO A 1 72 ? 19.221 -6.321 14.290 1.00 6.15 89 PRO A C 1
ATOM 574 O O . PRO A 1 72 ? 18.887 -5.488 15.152 1.00 6.69 89 PRO A O 1
ATOM 578 N N . ARG A 1 73 ? 19.137 -7.648 14.492 1.00 7.23 90 ARG A N 1
ATOM 579 C CA . ARG A 1 73 ? 18.587 -8.226 15.719 1.00 6.78 90 ARG A CA 1
ATOM 580 C C . ARG A 1 73 ? 19.539 -9.228 16.335 1.00 7.12 90 ARG A C 1
ATOM 581 O O . ARG A 1 73 ? 19.998 -10.173 15.659 1.00 8.32 90 ARG A O 1
ATOM 589 N N . ILE A 1 74 ? 19.764 -9.070 17.623 1.00 7.43 91 ILE A N 1
ATOM 590 C CA . ILE A 1 74 ? 20.617 -9.977 18.378 1.00 8.30 91 ILE A CA 1
ATOM 591 C C . ILE A 1 74 ? 19.798 -10.796 19.391 1.00 8.40 91 ILE A C 1
ATOM 592 O O . ILE A 1 74 ? 19.955 -12.024 19.520 1.00 9.81 91 ILE A O 1
ATOM 597 N N . HIS A 1 75 ? 18.924 -10.125 20.121 1.00 8.69 92 HIS A N 1
ATOM 598 C CA . HIS A 1 75 ? 18.067 -10.773 21.128 1.00 10.24 92 HIS A CA 1
ATOM 599 C C . HIS A 1 75 ? 16.654 -10.874 20.574 1.00 10.06 92 HIS A C 1
ATOM 600 O O . HIS A 1 75 ? 16.061 -9.846 20.197 1.00 11.71 92 HIS A O 1
ATOM 607 N N . PRO A 1 76 ? 16.069 -12.075 20.533 1.00 10.00 93 PRO A N 1
ATOM 608 C CA . PRO A 1 76 ? 14.698 -12.155 19.985 1.00 10.83 93 PRO A CA 1
ATOM 609 C C . PRO A 1 76 ? 13.710 -11.293 20.755 1.00 9.70 93 PRO A C 1
ATOM 610 O O . PRO A 1 76 ? 13.669 -11.352 21.986 1.00 11.68 93 PRO A O 1
ATOM 614 N N . ASN A 1 77 ? 12.939 -10.481 20.035 1.00 9.15 94 ASN A N 1
ATOM 615 C CA . ASN A 1 77 ? 11.871 -9.705 20.637 1.00 8.72 94 ASN A CA 1
ATOM 616 C C . ASN A 1 77 ? 10.691 -9.782 19.692 1.00 9.22 94 ASN A C 1
ATOM 617 O O . ASN A 1 77 ? 10.835 -9.592 18.485 1.00 9.40 94 ASN A O 1
ATOM 622 N N . SER A 1 78 ? 9.522 -10.108 20.233 1.00 9.07 95 SER A N 1
ATOM 623 C CA . SER A 1 78 ? 8.357 -10.354 19.434 1.00 10.12 95 SER A CA 1
ATOM 624 C C . SER A 1 78 ? 7.898 -9.125 18.619 1.00 10.96 95 SER A C 1
ATOM 625 O O . SER A 1 78 ? 7.182 -9.307 17.630 1.00 12.89 95 SER A O 1
ATOM 628 N N . ILE A 1 79 ? 8.300 -7.914 19.023 1.00 9.94 96 ILE A N 1
ATOM 629 C CA . ILE A 1 79 ? 7.935 -6.635 18.380 1.00 11.02 96 ILE A CA 1
ATOM 630 C C . ILE A 1 79 ? 8.998 -6.153 17.374 1.00 9.44 96 ILE A C 1
ATOM 631 O O . ILE A 1 79 ? 8.826 -5.073 16.787 1.00 10.41 96 ILE A O 1
ATOM 636 N N . CYS A 1 80 ? 10.104 -6.903 17.207 1.00 8.79 97 CYS A N 1
ATOM 637 C CA . CYS A 1 80 ? 11.228 -6.449 16.368 1.00 9.60 97 CYS A CA 1
ATOM 638 C C . CYS A 1 80 ? 11.495 -7.567 15.375 1.00 10.39 97 CYS A C 1
ATOM 639 O O . CYS A 1 80 ? 12.100 -8.583 15.726 1.00 11.52 97 CYS A O 1
ATOM 642 N N . ALA A 1 81 ? 11.032 -7.399 14.140 1.00 12.31 98 ALA A N 1
ATOM 643 C CA . ALA A 1 81 ? 11.208 -8.444 13.118 1.00 13.99 98 ALA A CA 1
ATOM 644 C C . ALA A 1 81 ? 10.654 -9.805 13.559 1.00 14.41 98 ALA A C 1
ATOM 645 O O . ALA A 1 81 ? 11.245 -10.857 13.276 1.00 14.55 98 ALA A O 1
ATOM 647 N N . ALA A 1 82 ? 9.500 -9.778 14.237 1.00 15.82 99 ALA A N 1
ATOM 648 C CA . ALA A 1 82 ? 8.755 -11.004 14.537 1.00 15.73 99 ALA A CA 1
ATOM 649 C C . ALA A 1 82 ? 9.645 -12.057 15.177 1.00 15.46 99 ALA A C 1
ATOM 650 O O . ALA A 1 82 ? 9.649 -13.234 14.793 1.00 15.79 99 ALA A O 1
ATOM 652 N N . ASN A 1 83 ? 10.438 -11.603 16.133 1.00 14.49 100 ASN A N 1
ATOM 653 C CA . ASN A 1 83 ? 11.221 -12.468 16.946 1.00 14.26 100 ASN A CA 1
ATOM 654 C C . ASN A 1 83 ? 12.462 -13.056 16.247 1.00 13.55 100 ASN A C 1
ATOM 655 O O . ASN A 1 83 ? 13.174 -13.848 16.844 1.00 14.71 100 ASN A O 1
ATOM 660 N N . ASN A 1 84 ? 12.754 -12.636 15.017 1.00 12.14 101 ASN A N 1
ATOM 661 C CA . ASN A 1 84 ? 13.954 -13.112 14.324 1.00 12.02 101 ASN A CA 1
ATOM 662 C C . ASN A 1 84 ? 15.234 -12.531 14.873 1.00 11.20 101 ASN A C 1
ATOM 663 O O . ASN A 1 84 ? 15.243 -11.480 15.529 1.00 11.12 101 ASN A O 1
ATOM 668 N N . THR A 1 85 ? 16.332 -13.249 14.656 1.00 12.14 102 THR A N 1
ATOM 669 C CA . THR A 1 85 ? 17.670 -12.732 14.953 1.00 11.90 102 THR A CA 1
ATOM 670 C C . THR A 1 85 ? 18.514 -12.750 13.679 1.00 10.94 102 THR A C 1
ATOM 671 O O . THR A 1 85 ? 18.194 -13.467 12.729 1.00 12.53 102 THR A O 1
ATOM 675 N N . GLY A 1 86 ? 19.551 -11.917 13.638 1.00 10.69 103 GLY A N 1
ATOM 676 C CA . GLY A 1 86 ? 20.381 -11.712 12.456 1.00 10.09 103 GLY A CA 1
ATOM 677 C C . GLY A 1 86 ? 20.090 -10.370 11.813 1.00 9.28 103 GLY A C 1
ATOM 678 O O . GLY A 1 86 ? 19.264 -9.575 12.321 1.00 9.53 103 GLY A O 1
ATOM 679 N N . VAL A 1 87 ? 20.756 -10.095 10.702 1.00 9.32 104 VAL A N 1
ATOM 680 C CA . VAL A 1 87 ? 20.419 -8.940 9.888 1.00 9.51 104 VAL A CA 1
ATOM 681 C C . VAL A 1 87 ? 19.205 -9.350 9.056 1.00 8.88 104 VAL A C 1
ATOM 682 O O . VAL A 1 87 ? 19.332 -10.119 8.089 1.00 10.27 104 VAL A O 1
ATOM 686 N N . TYR A 1 88 ? 18.035 -8.878 9.460 1.00 8.88 105 TYR A N 1
ATOM 687 C CA . TYR A 1 88 ? 16.778 -9.263 8.841 1.00 8.93 105 TYR A CA 1
ATOM 688 C C . TYR A 1 88 ? 16.449 -8.348 7.692 1.00 8.41 105 TYR A C 1
ATOM 689 O O . TYR A 1 88 ? 16.434 -7.103 7.844 1.00 9.38 105 TYR A O 1
ATOM 698 N N A ILE A 1 89 ? 16.163 -8.934 6.532 0.50 8.87 106 ILE A N 1
ATOM 699 N N B ILE A 1 89 ? 16.197 -8.952 6.525 0.50 8.80 106 ILE A N 1
ATOM 700 C CA A ILE A 1 89 ? 15.986 -8.150 5.307 0.50 9.39 106 ILE A CA 1
ATOM 701 C CA B ILE A 1 89 ? 15.882 -8.198 5.298 0.50 9.44 106 ILE A CA 1
ATOM 702 C C A ILE A 1 89 ? 14.511 -7.979 4.952 0.50 9.32 106 ILE A C 1
ATOM 703 C C B ILE A 1 89 ? 14.398 -7.969 5.123 0.50 9.05 106 ILE A C 1
ATOM 704 O O A ILE A 1 89 ? 13.810 -8.972 4.759 0.50 10.45 106 ILE A O 1
ATOM 705 O O B ILE A 1 89 ? 13.574 -8.893 5.214 0.50 9.60 106 ILE A O 1
ATOM 714 N N . LEU A 1 90 ? 14.050 -6.736 4.845 1.00 8.71 107 LEU A N 1
ATOM 715 C CA . LEU A 1 90 ? 12.674 -6.413 4.531 1.00 9.63 107 LEU A CA 1
ATOM 716 C C . LEU A 1 90 ? 12.378 -6.684 3.044 1.00 9.34 107 LEU A C 1
ATOM 717 O O . LEU A 1 90 ? 13.104 -6.222 2.156 1.00 11.36 107 LEU A O 1
ATOM 722 N N A THR A 1 91 ? 11.275 -7.402 2.811 0.50 9.81 108 THR A N 1
ATOM 723 N N B THR A 1 91 ? 11.318 -7.407 2.736 0.50 10.17 108 THR A N 1
ATOM 724 C CA A THR A 1 91 ? 10.824 -7.847 1.491 0.50 10.19 108 THR A CA 1
ATOM 725 C CA B THR A 1 91 ? 10.969 -7.572 1.328 0.50 11.23 108 THR A CA 1
ATOM 726 C C A THR A 1 91 ? 9.590 -7.087 0.930 0.50 11.92 108 THR A C 1
ATOM 727 C C B THR A 1 91 ? 10.014 -6.487 0.844 0.50 13.57 108 THR A C 1
ATOM 728 O O A THR A 1 91 ? 9.091 -7.418 -0.149 0.50 11.49 108 THR A O 1
ATOM 729 O O B THR A 1 91 ? 10.136 -5.969 -0.260 0.50 14.52 108 THR A O 1
ATOM 736 N N . SER A 1 92 ? 9.061 -6.115 1.676 1.00 14.97 109 SER A N 1
ATOM 737 C CA . SER A 1 92 ? 8.039 -5.194 1.206 1.00 18.43 109 SER A CA 1
ATOM 738 C C . SER A 1 92 ? 8.575 -3.836 1.651 1.00 20.63 109 SER A C 1
ATOM 739 O O . SER A 1 92 ? 8.131 -3.249 2.653 1.00 21.46 109 SER A O 1
ATOM 742 N N . ASN A 1 93 ? 9.573 -3.380 0.890 1.00 22.07 110 ASN A N 1
ATOM 743 C CA . ASN A 1 93 ? 10.504 -2.325 1.292 1.00 23.51 110 ASN A CA 1
ATOM 744 C C . ASN A 1 93 ? 10.266 -0.988 0.581 1.00 24.49 110 ASN A C 1
ATOM 745 O O . ASN A 1 93 ? 11.204 -0.314 0.128 1.00 25.52 110 ASN A O 1
ATOM 750 N N . THR A 1 94 ? 8.992 -0.597 0.585 1.00 25.49 111 THR A N 1
ATOM 751 C CA . THR A 1 94 ? 8.428 0.462 -0.253 1.00 25.77 111 THR A CA 1
ATOM 752 C C . THR A 1 94 ? 8.282 1.867 0.376 1.00 24.27 111 THR A C 1
ATOM 753 O O . THR A 1 94 ? 8.338 2.870 -0.345 1.00 25.03 111 THR A O 1
ATOM 757 N N A SER A 1 95 ? 8.117 1.913 1.699 0.50 23.35 112 SER A N 1
ATOM 758 N N B SER A 1 95 ? 8.061 1.947 1.689 0.50 23.28 112 SER A N 1
ATOM 759 C CA A SER A 1 95 ? 7.718 3.129 2.410 0.50 21.67 112 SER A CA 1
ATOM 760 C CA B SER A 1 95 ? 7.709 3.231 2.314 0.50 21.51 112 SER A CA 1
ATOM 761 C C A SER A 1 95 ? 8.919 3.972 2.845 0.50 19.58 112 SER A C 1
ATOM 762 C C B SER A 1 95 ? 8.920 4.019 2.809 0.50 19.53 112 SER A C 1
ATOM 763 O O A SER A 1 95 ? 9.995 3.879 2.256 0.50 20.72 112 SER A O 1
ATOM 764 O O B SER A 1 95 ? 10.005 3.932 2.231 0.50 20.61 112 SER A O 1
ATOM 769 N N . GLN A 1 96 ? 8.713 4.835 3.842 1.00 18.00 113 GLN A N 1
ATOM 770 C CA . GLN A 1 96 ? 9.820 5.548 4.487 1.00 13.12 113 GLN A CA 1
ATOM 771 C C . GLN A 1 96 ? 10.281 4.733 5.678 1.00 10.51 113 GLN A C 1
ATOM 772 O O . GLN A 1 96 ? 9.473 4.057 6.312 1.00 10.31 113 GLN A O 1
ATOM 778 N N . TYR A 1 97 ? 11.582 4.825 5.985 1.00 8.85 114 TYR A N 1
ATOM 779 C CA . TYR A 1 97 ? 12.148 4.065 7.101 1.00 7.11 114 TYR A CA 1
ATOM 780 C C . TYR A 1 97 ? 13.060 4.988 7.897 1.00 6.52 114 TYR A C 1
ATOM 781 O O . TYR A 1 97 ? 12.957 6.214 7.813 1.00 7.19 114 TYR A O 1
ATOM 790 N N . ASP A 1 98 ? 13.924 4.398 8.719 1.00 6.05 115 ASP A N 1
ATOM 791 C CA . ASP A 1 98 ? 15.065 5.138 9.270 1.00 5.83 115 ASP A CA 1
ATOM 792 C C . ASP A 1 98 ? 16.270 4.914 8.320 1.00 5.66 115 ASP A C 1
ATOM 793 O O . ASP A 1 98 ? 16.084 4.396 7.212 1.00 6.29 115 ASP A O 1
ATOM 798 N N . THR A 1 99 ? 17.483 5.254 8.733 1.00 6.23 116 THR A N 1
ATOM 799 C CA . THR A 1 99 ? 18.650 4.849 7.980 1.00 5.84 116 THR A CA 1
ATOM 800 C C . THR A 1 99 ? 19.756 4.366 8.868 1.00 5.28 116 THR A C 1
ATOM 801 O O . THR A 1 99 ? 19.819 4.728 10.056 1.00 6.07 116 THR A O 1
ATOM 805 N N . TYR A 1 100 ? 20.636 3.571 8.272 1.00 5.60 117 TYR A N 1
ATOM 806 C CA . TYR A 1 100 ? 21.933 3.277 8.852 1.00 5.55 117 TYR A CA 1
ATOM 807 C C . TYR A 1 100 ? 22.994 4.027 8.057 1.00 5.51 117 TYR A C 1
ATOM 808 O O . TYR A 1 100 ? 22.792 4.353 6.876 1.00 6.44 117 TYR A O 1
ATOM 817 N N . CYS A 1 101 ? 24.136 4.278 8.694 1.00 6.05 118 CYS A N 1
ATOM 818 C CA . CYS A 1 101 ? 25.281 4.942 8.097 1.00 6.04 118 CYS A CA 1
ATOM 819 C C . CYS A 1 101 ? 26.555 4.279 8.576 1.00 6.05 118 CYS A C 1
ATOM 820 O O . CYS A 1 101 ? 26.597 3.718 9.675 1.00 6.90 118 CYS A O 1
ATOM 823 N N . PHE A 1 102 ? 27.598 4.365 7.757 1.00 6.48 119 PHE A N 1
ATOM 824 C CA . PHE A 1 102 ? 28.924 3.849 8.075 1.00 6.96 119 PHE A CA 1
ATOM 825 C C . PHE A 1 102 ? 29.953 4.970 7.972 1.00 7.06 119 PHE A C 1
ATOM 826 O O . PHE A 1 102 ? 30.078 5.606 6.926 1.00 7.51 119 PHE A O 1
ATOM 834 N N . ASN A 1 103 ? 30.679 5.180 9.068 1.00 7.28 120 ASN A N 1
ATOM 835 C CA . ASN A 1 103 ? 31.721 6.193 9.144 1.00 7.72 120 ASN A CA 1
ATOM 836 C C . ASN A 1 103 ? 33.084 5.526 9.139 1.00 8.53 120 ASN A C 1
ATOM 837 O O . ASN A 1 103 ? 33.423 4.801 10.075 1.00 8.99 120 ASN A O 1
ATOM 842 N N . ALA A 1 104 ? 33.827 5.732 8.050 1.00 9.82 121 ALA A N 1
ATOM 843 C CA . ALA A 1 104 ? 35.136 5.120 7.867 1.00 11.70 121 ALA A CA 1
ATOM 844 C C . ALA A 1 104 ? 36.196 5.591 8.861 1.00 12.40 121 ALA A C 1
ATOM 845 O O . ALA A 1 104 ? 37.242 4.941 8.981 1.00 14.28 121 ALA A O 1
ATOM 847 N N A SER A 1 105 ? 35.939 6.696 9.554 0.50 11.91 122 SER A N 1
ATOM 848 N N B SER A 1 105 ? 35.949 6.682 9.581 0.50 11.91 122 SER A N 1
ATOM 849 C CA A SER A 1 105 ? 36.885 7.232 10.539 0.50 12.54 122 SER A CA 1
ATOM 850 C CA B SER A 1 105 ? 36.928 7.198 10.556 0.50 12.50 122 SER A CA 1
ATOM 851 C C A SER A 1 105 ? 36.748 6.578 11.910 0.50 11.67 122 SER A C 1
ATOM 852 C C B SER A 1 105 ? 36.657 6.736 11.991 0.50 11.52 122 SER A C 1
ATOM 853 O O A SER A 1 105 ? 37.690 6.621 12.712 0.50 12.21 122 SER A O 1
ATOM 854 O O B SER A 1 105 ? 37.404 7.083 12.927 0.50 11.46 122 SER A O 1
ATOM 859 N N . ALA A 1 106 ? 35.587 5.968 12.175 1.00 10.76 123 ALA A N 1
ATOM 860 C CA . ALA A 1 106 ? 35.279 5.414 13.486 1.00 10.78 123 ALA A CA 1
ATOM 861 C C . ALA A 1 106 ? 36.240 4.285 13.843 1.00 11.51 123 ALA A C 1
ATOM 862 O O . ALA A 1 106 ? 36.754 3.623 12.957 1.00 11.60 123 ALA A O 1
ATOM 864 N N . PRO A 1 107 ? 36.445 4.051 15.156 1.00 12.96 124 PRO A N 1
ATOM 865 C CA . PRO A 1 107 ? 37.302 2.949 15.586 1.00 13.58 124 PRO A CA 1
ATOM 866 C C . PRO A 1 107 ? 36.669 1.566 15.369 1.00 12.75 124 PRO A C 1
ATOM 867 O O . PRO A 1 107 ? 35.500 1.461 14.942 1.00 11.87 124 PRO A O 1
ATOM 871 N N . PRO A 1 108 ? 37.434 0.493 15.652 1.00 12.60 125 PRO A N 1
ATOM 872 C CA . PRO A 1 108 ? 36.978 -0.828 15.239 1.00 12.49 125 PRO A CA 1
ATOM 873 C C . PRO A 1 108 ? 35.780 -1.419 15.994 1.00 11.18 125 PRO A C 1
ATOM 874 O O . PRO A 1 108 ? 35.063 -2.260 15.440 1.00 12.11 125 PRO A O 1
ATOM 878 N N . GLU A 1 109 ? 35.620 -1.053 17.246 1.00 10.18 126 GLU A N 1
ATOM 879 C CA . GLU A 1 109 ? 34.611 -1.675 18.103 1.00 8.83 126 GLU A CA 1
ATOM 880 C C . GLU A 1 109 ? 33.488 -0.673 18.361 1.00 8.23 126 GLU A C 1
ATOM 881 O O . GLU A 1 109 ? 32.977 -0.073 17.394 1.00 8.48 126 GLU A O 1
ATOM 887 N N . GLU A 1 110 ? 33.045 -0.524 19.588 1.00 8.47 127 GLU A N 1
ATOM 888 C CA . GLU A 1 110 ? 31.941 0.389 19.886 1.00 8.23 127 GLU A CA 1
ATOM 889 C C . GLU A 1 110 ? 32.478 1.760 20.271 1.00 7.85 127 GLU A C 1
ATOM 890 O O . GLU A 1 110 ? 33.407 1.876 21.087 1.00 9.97 127 GLU A O 1
ATOM 896 N N . ASP A 1 111 ? 31.890 2.822 19.713 1.00 8.49 128 ASP A N 1
ATOM 897 C CA . ASP A 1 111 ? 32.278 4.182 20.032 1.00 9.41 128 ASP A CA 1
ATOM 898 C C . ASP A 1 111 ? 31.046 4.994 20.353 1.00 8.91 128 ASP A C 1
ATOM 899 O O . ASP A 1 111 ? 30.173 5.148 19.491 1.00 9.28 128 ASP A O 1
ATOM 904 N N . CYS A 1 112 ? 30.979 5.517 21.575 1.00 9.67 129 CYS A N 1
ATOM 905 C CA . CYS A 1 112 ? 29.833 6.296 22.021 1.00 11.45 129 CYS A CA 1
ATOM 906 C C . CYS A 1 112 ? 30.141 7.775 22.193 1.00 11.46 129 CYS A C 1
ATOM 907 O O . CYS A 1 112 ? 29.315 8.511 22.760 1.00 14.75 129 CYS A O 1
ATOM 910 N N A THR A 1 113 ? 31.303 8.191 21.667 0.50 9.75 130 THR A N 1
ATOM 911 N N B THR A 1 113 ? 31.273 8.232 21.699 0.50 10.59 130 THR A N 1
ATOM 912 C CA A THR A 1 113 ? 31.785 9.589 21.711 0.50 9.29 130 THR A CA 1
ATOM 913 C CA B THR A 1 113 ? 31.603 9.633 21.908 0.50 10.51 130 THR A CA 1
ATOM 914 C C A THR A 1 113 ? 30.722 10.525 21.220 0.50 8.89 130 THR A C 1
ATOM 915 C C B THR A 1 113 ? 30.443 10.573 21.519 0.50 9.18 130 THR A C 1
ATOM 916 O O A THR A 1 113 ? 30.120 10.290 20.162 0.50 8.22 130 THR A O 1
ATOM 917 O O B THR A 1 113 ? 29.728 10.347 20.529 0.50 8.75 130 THR A O 1
ATOM 924 N N A SER A 1 114 ? 30.504 11.590 21.988 0.50 10.16 131 SER A N 1
ATOM 925 N N B SER A 1 114 ? 30.218 11.605 22.327 0.50 9.55 131 SER A N 1
ATOM 926 C CA A SER A 1 114 ? 29.371 12.489 21.801 0.50 11.37 131 SER A CA 1
ATOM 927 C CA B SER A 1 114 ? 29.235 12.606 21.934 0.50 10.41 131 SER A CA 1
ATOM 928 C C A SER A 1 114 ? 29.526 13.195 20.488 0.50 10.80 131 SER A C 1
ATOM 929 C C B SER A 1 114 ? 29.515 13.123 20.500 0.50 10.35 131 SER A C 1
ATOM 930 O O A SER A 1 114 ? 30.590 13.742 20.217 0.50 11.25 131 SER A O 1
ATOM 931 O O B SER A 1 114 ? 30.660 13.411 20.128 0.50 11.55 131 SER A O 1
ATOM 936 N N . VAL A 1 115 ? 28.462 13.214 19.688 1.00 10.60 132 VAL A N 1
ATOM 937 C CA . VAL A 1 115 ? 28.505 13.861 18.368 1.00 10.10 132 VAL A CA 1
ATOM 938 C C . VAL A 1 115 ? 27.848 15.233 18.519 1.00 8.70 132 VAL A C 1
ATOM 939 O O . VAL A 1 115 ? 26.723 15.303 18.999 1.00 9.88 132 VAL A O 1
ATOM 943 N N . THR A 1 116 ? 28.561 16.318 18.160 1.00 8.10 133 THR A N 1
ATOM 944 C CA . THR A 1 116 ? 28.147 17.656 18.563 1.00 7.46 133 THR A CA 1
ATOM 945 C C . THR A 1 116 ? 27.622 18.541 17.426 1.00 7.01 133 THR A C 1
ATOM 946 O O . THR A 1 116 ? 27.271 19.675 17.669 1.00 7.83 133 THR A O 1
ATOM 950 N N . ASP A 1 117 ? 27.591 18.022 16.199 1.00 7.61 134 ASP A N 1
ATOM 951 C CA . ASP A 1 117 ? 26.967 18.700 15.076 1.00 7.93 134 ASP A CA 1
ATOM 952 C C . ASP A 1 117 ? 26.778 17.692 13.946 1.00 7.75 134 ASP A C 1
ATOM 953 O O . ASP A 1 117 ? 27.283 16.550 14.003 1.00 9.22 134 ASP A O 1
ATOM 958 N N . LEU A 1 118 ? 26.044 18.126 12.924 1.00 7.81 135 LEU A N 1
ATOM 959 C CA . LEU A 1 118 ? 25.961 17.432 11.646 1.00 7.82 135 LEU A CA 1
ATOM 960 C C . LEU A 1 118 ? 27.076 18.057 10.819 1.00 7.88 135 LEU A C 1
ATOM 961 O O . LEU A 1 118 ? 26.972 19.220 10.406 1.00 9.04 135 LEU A O 1
ATOM 966 N N . PRO A 1 119 ? 28.196 17.342 10.623 1.00 8.57 136 PRO A N 1
ATOM 967 C CA . PRO A 1 119 ? 29.450 18.008 10.248 1.00 9.68 136 PRO A CA 1
ATOM 968 C C . PRO A 1 119 ? 29.538 18.455 8.805 1.00 9.87 136 PRO A C 1
ATOM 969 O O . PRO A 1 119 ? 30.329 19.369 8.490 1.00 12.59 136 PRO A O 1
ATOM 973 N N . ASN A 1 120 ? 28.771 17.821 7.911 1.00 8.97 137 ASN A N 1
ATOM 974 C CA . ASN A 1 120 ? 28.867 18.097 6.504 1.00 9.93 137 ASN A CA 1
ATOM 975 C C . ASN A 1 120 ? 27.504 18.511 5.947 1.00 10.67 137 ASN A C 1
ATOM 976 O O . ASN A 1 120 ? 27.147 18.181 4.815 1.00 12.43 137 ASN A O 1
ATOM 981 N N . ALA A 1 121 ? 26.730 19.207 6.772 1.00 12.14 138 ALA A N 1
ATOM 982 C CA . ALA A 1 121 ? 25.537 19.928 6.321 1.00 12.45 138 ALA A CA 1
ATOM 983 C C . ALA A 1 121 ? 25.970 21.149 5.489 1.00 11.97 138 ALA A C 1
ATOM 984 O O . ALA A 1 121 ? 27.166 21.426 5.358 1.00 14.95 138 ALA A O 1
ATOM 986 N N . PHE A 1 122 ? 25.014 21.877 4.923 1.00 10.84 139 PHE A N 1
ATOM 987 C CA . PHE A 1 122 ? 25.287 23.138 4.242 1.00 11.28 139 PHE A CA 1
ATOM 988 C C . PHE A 1 122 ? 24.309 24.201 4.762 1.00 12.03 139 PHE A C 1
ATOM 989 O O . PHE A 1 122 ? 23.435 23.914 5.586 1.00 12.39 139 PHE A O 1
ATOM 997 N N A ASP A 1 123 ? 24.446 25.425 4.253 0.50 13.36 140 ASP A N 1
ATOM 998 N N B ASP A 1 123 ? 24.505 25.456 4.372 0.50 13.30 140 ASP A N 1
ATOM 999 C CA A ASP A 1 123 ? 23.599 26.540 4.671 0.50 14.11 140 ASP A CA 1
ATOM 1000 C CA B ASP A 1 123 ? 23.654 26.525 4.889 0.50 14.16 140 ASP A CA 1
ATOM 1001 C C A ASP A 1 123 ? 22.126 26.328 4.392 0.50 13.61 140 ASP A C 1
ATOM 1002 C C B ASP A 1 123 ? 22.204 26.363 4.448 0.50 13.77 140 ASP A C 1
ATOM 1003 O O A ASP A 1 123 ? 21.728 25.806 3.339 0.50 13.83 140 ASP A O 1
ATOM 1004 O O B ASP A 1 123 ? 21.907 25.897 3.345 0.50 14.18 140 ASP A O 1
ATOM 1013 N N . GLY A 1 124 ? 21.322 26.748 5.357 1.00 14.04 141 GLY A N 1
ATOM 1014 C CA . GLY A 1 124 ? 19.904 26.630 5.216 1.00 14.75 141 GLY A CA 1
ATOM 1015 C C . GLY A 1 124 ? 19.255 27.093 6.506 1.00 14.89 141 GLY A C 1
ATOM 1016 O O . GLY A 1 124 ? 19.931 27.403 7.471 1.00 15.87 141 GLY A O 1
ATOM 1017 N N . PRO A 1 125 ? 17.937 27.120 6.519 1.00 15.79 142 PRO A N 1
ATOM 1018 C CA . PRO A 1 125 ? 17.189 27.708 7.618 1.00 15.53 142 PRO A CA 1
ATOM 1019 C C . PRO A 1 125 ? 16.594 26.707 8.631 1.00 14.59 142 PRO A C 1
ATOM 1020 O O . PRO A 1 125 ? 15.937 27.151 9.573 1.00 16.01 142 PRO A O 1
ATOM 1024 N N A ILE A 1 126 ? 16.802 25.396 8.419 0.50 13.04 143 ILE A N 1
ATOM 1025 N N B ILE A 1 126 ? 16.818 25.410 8.455 0.50 13.19 143 ILE A N 1
ATOM 1026 C CA A ILE A 1 126 ? 16.239 24.322 9.270 0.50 11.23 143 ILE A CA 1
ATOM 1027 C CA B ILE A 1 126 ? 16.195 24.430 9.336 0.50 11.59 143 ILE A CA 1
ATOM 1028 C C A ILE A 1 126 ? 16.988 24.283 10.599 0.50 9.70 143 ILE A C 1
ATOM 1029 C C B ILE A 1 126 ? 16.984 24.304 10.609 0.50 9.87 143 ILE A C 1
ATOM 1030 O O A ILE A 1 126 ? 18.212 24.322 10.606 0.50 9.80 143 ILE A O 1
ATOM 1031 O O B ILE A 1 126 ? 18.210 24.288 10.586 0.50 9.85 143 ILE A O 1
ATOM 1040 N N . THR A 1 127 ? 16.261 24.174 11.710 1.00 9.41 144 THR A N 1
ATOM 1041 C CA . THR A 1 127 ? 16.866 23.889 13.003 1.00 9.12 144 THR A CA 1
ATOM 1042 C C . THR A 1 127 ? 17.117 22.387 13.079 1.00 8.52 144 THR A C 1
ATOM 1043 O O . THR A 1 127 ? 16.166 21.597 13.139 1.00 9.35 144 THR A O 1
ATOM 1047 N N . ILE A 1 128 ? 18.390 22.009 13.027 1.00 7.18 145 ILE A N 1
ATOM 1048 C CA . ILE A 1 128 ? 18.806 20.617 13.016 1.00 7.26 145 ILE A CA 1
ATOM 1049 C C . ILE A 1 128 ? 19.456 20.292 14.359 1.00 6.76 145 ILE A C 1
ATOM 1050 O O . ILE A 1 128 ? 20.448 20.930 14.739 1.00 7.27 145 ILE A O 1
ATOM 1055 N N . THR A 1 129 ? 18.900 19.300 15.052 1.00 6.87 146 THR A N 1
ATOM 1056 C CA . THR A 1 129 ? 19.418 18.902 16.369 1.00 7.09 146 THR A CA 1
ATOM 1057 C C . THR A 1 129 ? 19.945 17.479 16.321 1.00 7.07 146 THR A C 1
ATOM 1058 O O . THR A 1 129 ? 19.214 16.580 15.887 1.00 7.94 146 THR A O 1
ATOM 1062 N N . ILE A 1 130 ? 21.194 17.283 16.732 1.00 6.94 147 ILE A N 1
ATOM 1063 C CA . ILE A 1 130 ? 21.734 15.942 16.955 1.00 7.02 147 ILE A CA 1
ATOM 1064 C C . ILE A 1 130 ? 21.383 15.541 18.370 1.00 6.65 147 ILE A C 1
ATOM 1065 O O . ILE A 1 130 ? 21.661 16.284 19.321 1.00 7.65 147 ILE A O 1
ATOM 1070 N N . VAL A 1 131 ? 20.801 14.355 18.515 1.00 6.54 148 VAL A N 1
ATOM 1071 C CA . VAL A 1 131 ? 20.465 13.803 19.824 1.00 7.50 148 VAL A CA 1
ATOM 1072 C C . VAL A 1 131 ? 21.245 12.518 20.020 1.00 6.96 148 VAL A C 1
ATOM 1073 O O . VAL A 1 131 ? 21.057 11.520 19.285 1.00 7.02 148 VAL A O 1
ATOM 1077 N N . ASN A 1 132 ? 22.140 12.545 21.001 1.00 8.03 149 ASN A N 1
ATOM 1078 C CA . ASN A 1 132 ? 22.929 11.364 21.346 1.00 9.29 149 ASN A CA 1
ATOM 1079 C C . ASN A 1 132 ? 22.115 10.415 22.248 1.00 9.66 149 ASN A C 1
ATOM 1080 O O . ASN A 1 132 ? 21.085 10.772 22.741 1.00 10.49 149 ASN A O 1
ATOM 1085 N N A ARG A 1 133 ? 22.682 9.217 22.447 0.50 11.24 150 ARG A N 1
ATOM 1086 N N B ARG A 1 133 ? 22.574 9.189 22.487 0.50 11.10 150 ARG A N 1
ATOM 1087 C CA A ARG A 1 133 ? 22.091 8.122 23.248 0.50 12.43 150 ARG A CA 1
ATOM 1088 C CA B ARG A 1 133 ? 21.737 8.221 23.251 0.50 12.40 150 ARG A CA 1
ATOM 1089 C C A ARG A 1 133 ? 21.646 8.515 24.646 0.50 13.06 150 ARG A C 1
ATOM 1090 C C B ARG A 1 133 ? 21.486 8.629 24.698 0.50 12.95 150 ARG A C 1
ATOM 1091 O O A ARG A 1 133 ? 20.656 7.995 25.145 0.50 13.46 150 ARG A O 1
ATOM 1092 O O B ARG A 1 133 ? 20.468 8.232 25.293 0.50 13.57 150 ARG A O 1
ATOM 1107 N N . ASP A 1 134 ? 22.403 9.420 25.265 1.00 13.09 151 ASP A N 1
ATOM 1108 C CA . ASP A 1 134 ? 22.191 9.901 26.623 1.00 13.81 151 ASP A CA 1
ATOM 1109 C C . ASP A 1 134 ? 21.207 11.053 26.662 1.00 13.51 151 ASP A C 1
ATOM 1110 O O . ASP A 1 134 ? 20.945 11.615 27.725 1.00 15.96 151 ASP A O 1
ATOM 1115 N N . GLY A 1 135 ? 20.692 11.418 25.486 1.00 12.98 152 GLY A N 1
ATOM 1116 C CA . GLY A 1 135 ? 19.748 12.490 25.381 1.00 12.05 152 GLY A CA 1
ATOM 1117 C C . GLY A 1 135 ? 20.329 13.875 25.205 1.00 10.53 152 GLY A C 1
ATOM 1118 O O . GLY A 1 135 ? 19.577 14.821 25.132 1.00 11.69 152 GLY A O 1
ATOM 1119 N N A THR A 1 136 ? 21.639 14.015 25.177 0.50 10.00 153 THR A N 1
ATOM 1120 N N B THR A 1 136 ? 21.664 13.969 25.120 0.50 10.26 153 THR A N 1
ATOM 1121 C CA A THR A 1 136 ? 22.164 15.350 24.995 0.50 8.77 153 THR A CA 1
ATOM 1122 C CA B THR A 1 136 ? 22.373 15.251 24.910 0.50 9.49 153 THR A CA 1
ATOM 1123 C C A THR A 1 136 ? 21.894 15.811 23.567 0.50 8.42 153 THR A C 1
ATOM 1124 C C B THR A 1 136 ? 22.093 15.834 23.509 0.50 8.86 153 THR A C 1
ATOM 1125 O O A THR A 1 136 ? 21.969 15.053 22.601 0.50 8.46 153 THR A O 1
ATOM 1126 O O B THR A 1 136 ? 22.379 15.158 22.493 0.50 7.90 153 THR A O 1
ATOM 1133 N N . ARG A 1 137 ? 21.567 17.073 23.468 1.00 8.03 154 ARG A N 1
ATOM 1134 C CA . ARG A 1 137 ? 21.120 17.720 22.240 1.00 7.83 154 ARG A CA 1
ATOM 1135 C C . ARG A 1 137 ? 22.081 18.827 21.843 1.00 7.45 154 ARG A C 1
ATOM 1136 O O . ARG A 1 137 ? 22.487 19.649 22.681 1.00 8.91 154 ARG A O 1
ATOM 1144 N N . TYR A 1 138 ? 22.387 18.875 20.544 1.00 7.11 155 TYR A N 1
ATOM 1145 C CA . TYR A 1 138 ? 23.254 19.910 19.965 1.00 7.58 155 TYR A CA 1
ATOM 1146 C C . TYR A 1 138 ? 22.546 20.486 18.748 1.00 7.33 155 TYR A C 1
ATOM 1147 O O . TYR A 1 138 ? 22.105 19.722 17.876 1.00 7.64 155 TYR A O 1
ATOM 1156 N N A VAL A 1 139 ? 22.407 21.812 18.686 0.50 7.61 156 VAL A N 1
ATOM 1157 N N B VAL A 1 139 ? 22.450 21.815 18.679 0.50 7.66 156 VAL A N 1
ATOM 1158 C CA A VAL A 1 139 ? 21.555 22.453 17.683 0.50 7.81 156 VAL A CA 1
ATOM 1159 C CA B VAL A 1 139 ? 21.609 22.488 17.696 0.50 8.13 156 VAL A CA 1
ATOM 1160 C C A VAL A 1 139 ? 22.342 23.343 16.716 0.50 7.65 156 VAL A C 1
ATOM 1161 C C B VAL A 1 139 ? 22.407 23.319 16.691 0.50 7.73 156 VAL A C 1
ATOM 1162 O O A VAL A 1 139 ? 23.265 24.063 17.138 0.50 8.19 156 VAL A O 1
ATOM 1163 O O B VAL A 1 139 ? 23.386 23.994 17.059 0.50 8.40 156 VAL A O 1
ATOM 1170 N N . GLN A 1 140 ? 21.986 23.288 15.431 1.00 7.42 157 GLN A N 1
ATOM 1171 C CA . GLN A 1 140 ? 22.565 24.166 14.406 1.00 8.03 157 GLN A CA 1
ATOM 1172 C C . GLN A 1 140 ? 21.474 24.571 13.438 1.00 7.39 157 GLN A C 1
ATOM 1173 O O . GLN A 1 140 ? 20.366 24.034 13.489 1.00 9.08 157 GLN A O 1
ATOM 1179 N N . LYS A 1 141 ? 21.794 25.498 12.538 1.00 8.37 158 LYS A N 1
ATOM 1180 C CA . LYS A 1 141 ? 20.893 25.895 11.462 1.00 8.64 158 LYS A CA 1
ATOM 1181 C C . LYS A 1 141 ? 21.503 25.445 10.145 1.00 9.20 158 LYS A C 1
ATOM 1182 O O . LYS A 1 141 ? 22.684 25.722 9.880 1.00 10.65 158 LYS A O 1
ATOM 1188 N N . GLY A 1 142 ? 20.734 24.760 9.308 1.00 9.32 159 GLY A N 1
ATOM 1189 C CA . GLY A 1 142 ? 21.279 24.337 8.032 1.00 9.95 159 GLY A CA 1
ATOM 1190 C C . GLY A 1 142 ? 20.293 23.580 7.180 1.00 8.99 159 GLY A C 1
ATOM 1191 O O . GLY A 1 142 ? 19.085 23.717 7.309 1.00 9.94 159 GLY A O 1
ATOM 1192 N N . GLU A 1 143 ? 20.856 22.782 6.292 1.00 9.59 160 GLU A N 1
ATOM 1193 C CA . GLU A 1 143 ? 20.121 21.919 5.386 1.00 8.81 160 GLU A CA 1
ATOM 1194 C C . GLU A 1 143 ? 21.045 20.777 4.990 1.00 8.75 160 GLU A C 1
ATOM 1195 O O . GLU A 1 143 ? 22.271 20.923 5.045 1.00 9.75 160 GLU A O 1
ATOM 1201 N N . TYR A 1 144 ? 20.485 19.645 4.596 1.00 8.73 161 TYR A N 1
ATOM 1202 C CA . TYR A 1 144 ? 21.288 18.534 4.065 1.00 8.74 161 TYR A CA 1
ATOM 1203 C C . TYR A 1 144 ? 20.625 17.834 2.880 1.00 8.54 161 TYR A C 1
ATOM 1204 O O . TYR A 1 144 ? 21.247 16.974 2.278 1.00 8.41 161 TYR A O 1
ATOM 1213 N N . ARG A 1 145 ? 19.372 18.172 2.575 1.00 8.78 162 ARG A N 1
ATOM 1214 C CA . ARG A 1 145 ? 18.616 17.452 1.544 1.00 9.08 162 ARG A CA 1
ATOM 1215 C C . ARG A 1 145 ? 18.922 18.029 0.185 1.00 9.42 162 ARG A C 1
ATOM 1216 O O . ARG A 1 145 ? 18.912 19.243 0.001 1.00 9.77 162 ARG A O 1
ATOM 1224 N N . THR A 1 146 ? 19.206 17.144 -0.762 1.00 9.84 163 THR A N 1
ATOM 1225 C CA . THR A 1 146 ? 19.515 17.550 -2.130 1.00 10.40 163 THR A CA 1
ATOM 1226 C C . THR A 1 146 ? 18.500 17.087 -3.157 1.00 10.40 163 THR A C 1
ATOM 1227 O O . THR A 1 146 ? 18.641 17.444 -4.350 1.00 11.34 163 THR A O 1
ATOM 1231 N N A ASN A 1 147 ? 17.480 16.363 -2.729 0.50 10.34 164 ASN A N 1
ATOM 1232 N N B ASN A 1 147 ? 17.505 16.284 -2.753 0.50 10.46 164 ASN A N 1
ATOM 1233 C CA A ASN A 1 147 ? 16.503 15.902 -3.671 0.50 10.07 164 ASN A CA 1
ATOM 1234 C CA B ASN A 1 147 ? 16.425 15.841 -3.654 0.50 10.21 164 ASN A CA 1
ATOM 1235 C C A ASN A 1 147 ? 15.208 16.683 -3.497 0.50 9.86 164 ASN A C 1
ATOM 1236 C C B ASN A 1 147 ? 15.229 16.746 -3.463 0.50 9.90 164 ASN A C 1
ATOM 1237 O O A ASN A 1 147 ? 14.570 16.598 -2.442 0.50 10.21 164 ASN A O 1
ATOM 1238 O O B ASN A 1 147 ? 14.680 16.808 -2.357 0.50 10.32 164 ASN A O 1
ATOM 1247 N N . PRO A 1 148 ? 14.799 17.456 -4.530 1.00 10.35 165 PRO A N 1
ATOM 1248 C CA . PRO A 1 148 ? 13.595 18.290 -4.386 1.00 12.31 165 PRO A CA 1
ATOM 1249 C C . PRO A 1 148 ? 12.364 17.521 -3.920 1.00 12.97 165 PRO A C 1
ATOM 1250 O O . PRO A 1 148 ? 11.553 18.075 -3.188 1.00 13.45 165 PRO A O 1
ATOM 1254 N N . GLU A 1 149 ? 12.255 16.252 -4.290 1.00 13.89 166 GLU A N 1
ATOM 1255 C CA . GLU A 1 149 ? 11.095 15.468 -3.905 1.00 15.45 166 GLU A CA 1
ATOM 1256 C C . GLU A 1 149 ? 11.062 15.140 -2.406 1.00 14.38 166 GLU A C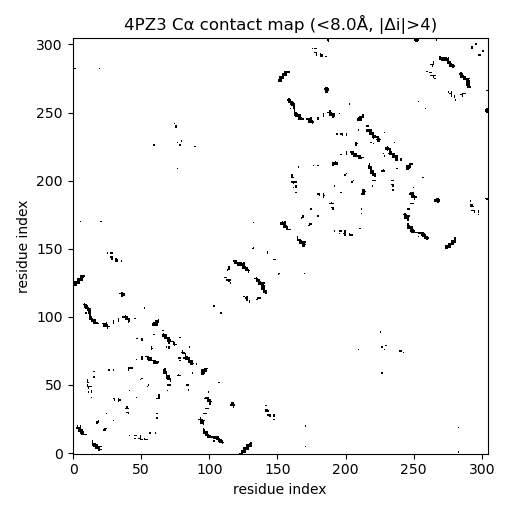 1
ATOM 1257 O O . GLU A 1 149 ? 10.003 14.795 -1.876 1.00 15.54 166 GLU A O 1
ATOM 1263 N N . ASP A 1 150 ? 12.203 15.249 -1.727 1.00 11.42 167 ASP A N 1
ATOM 1264 C CA . ASP A 1 150 ? 12.233 15.133 -0.266 1.00 12.03 167 ASP A CA 1
ATOM 1265 C C . ASP A 1 150 ? 11.876 16.436 0.416 1.00 12.57 167 ASP A C 1
ATOM 1266 O O . ASP A 1 150 ? 11.500 16.443 1.584 1.00 15.51 167 ASP A O 1
ATOM 1271 N N . ILE A 1 151 ? 11.940 17.541 -0.315 1.00 13.73 168 ILE A N 1
ATOM 1272 C CA . ILE A 1 151 ? 11.693 18.850 0.275 1.00 14.79 168 ILE A CA 1
ATOM 1273 C C . ILE A 1 151 ? 10.243 19.211 0.049 1.00 15.97 168 ILE A C 1
ATOM 1274 O O . ILE A 1 151 ? 9.560 19.697 0.954 1.00 17.60 168 ILE A O 1
ATOM 1279 N N A TYR A 1 152 ? 9.744 18.970 -1.153 0.50 16.99 169 TYR A N 1
ATOM 1280 N N B TYR A 1 152 ? 9.797 18.970 -1.177 0.50 16.84 169 TYR A N 1
ATOM 1281 C CA A TYR A 1 152 ? 8.318 19.070 -1.378 0.50 18.03 169 TYR A CA 1
ATOM 1282 C CA B TYR A 1 152 ? 8.398 18.984 -1.532 0.50 17.65 169 TYR A CA 1
ATOM 1283 C C A TYR A 1 152 ? 7.795 17.926 -2.236 0.50 18.31 169 TYR A C 1
ATOM 1284 C C B TYR A 1 152 ? 8.100 17.808 -2.454 0.50 17.82 169 TYR A C 1
ATOM 1285 O O A TYR A 1 152 ? 7.318 16.923 -1.708 0.50 18.23 169 TYR A O 1
ATOM 1286 O O B TYR A 1 152 ? 8.330 17.878 -3.660 0.50 17.70 169 TYR A O 1
ATOM 1303 N N A ALA B 1 3 ? 18.904 10.515 32.163 0.50 20.37 20 ALA B N 1
ATOM 1304 N N B ALA B 1 3 ? 19.815 14.153 33.816 0.50 18.65 20 ALA B N 1
ATOM 1305 C CA A ALA B 1 3 ? 18.565 11.673 33.040 0.50 20.01 20 ALA B CA 1
ATOM 1306 C CA B ALA B 1 3 ? 18.610 13.280 33.852 0.50 18.39 20 ALA B CA 1
ATOM 1307 C C A ALA B 1 3 ? 17.202 12.287 32.671 0.50 19.64 20 ALA B C 1
ATOM 1308 C C B ALA B 1 3 ? 17.490 13.925 33.062 0.50 17.98 20 ALA B C 1
ATOM 1309 O O A ALA B 1 3 ? 16.165 11.816 33.139 0.50 20.33 20 ALA B O 1
ATOM 1310 O O B ALA B 1 3 ? 16.898 14.934 33.508 0.50 17.33 20 ALA B O 1
ATOM 1313 N N . GLN B 1 4 ? 17.225 13.362 31.878 1.00 18.62 21 GLN B N 1
ATOM 1314 C CA . GLN B 1 4 ? 16.107 13.854 31.081 1.00 16.81 21 GLN B CA 1
ATOM 1315 C C . GLN B 1 4 ? 15.168 12.807 30.490 1.00 13.54 21 GLN B C 1
ATOM 1316 O O . GLN B 1 4 ? 15.568 11.683 30.135 1.00 14.79 21 GLN B O 1
ATOM 1322 N N . ILE B 1 5 ? 13.907 13.205 30.369 1.00 10.03 22 ILE B N 1
ATOM 1323 C CA . ILE B 1 5 ? 12.880 12.377 29.784 1.00 9.80 22 ILE B CA 1
ATOM 1324 C C . ILE B 1 5 ? 12.127 13.198 28.748 1.00 8.96 22 ILE B C 1
ATOM 1325 O O . ILE B 1 5 ? 11.574 14.267 29.070 1.00 9.98 22 ILE B O 1
ATOM 1330 N N . ASP B 1 6 ? 12.124 12.723 27.500 1.00 7.74 23 ASP B N 1
ATOM 1331 C CA . ASP B 1 6 ? 11.279 13.289 26.443 1.00 8.21 23 ASP B CA 1
ATOM 1332 C C . ASP B 1 6 ? 10.060 12.417 26.273 1.00 7.04 23 ASP B C 1
ATOM 1333 O O . ASP B 1 6 ? 10.187 11.174 26.143 1.00 8.25 23 ASP B O 1
ATOM 1338 N N . LEU B 1 7 ? 8.898 13.048 26.258 1.00 7.29 24 LEU B N 1
ATOM 1339 C CA . LEU B 1 7 ? 7.631 12.353 26.066 1.00 7.94 24 LEU B CA 1
ATOM 1340 C C . LEU B 1 7 ? 7.022 12.860 24.756 1.00 7.07 24 LEU B C 1
ATOM 1341 O O . LEU B 1 7 ? 6.509 14.004 24.696 1.00 8.18 24 LEU B O 1
ATOM 1346 N N . ASN B 1 8 ? 7.098 12.038 23.715 1.00 6.84 25 ASN B N 1
ATOM 1347 C CA . ASN B 1 8 ? 6.553 12.423 22.416 1.00 6.99 25 ASN B CA 1
ATOM 1348 C C . ASN B 1 8 ? 5.127 11.925 22.316 1.00 6.61 25 ASN B C 1
ATOM 1349 O O . ASN B 1 8 ? 4.896 10.702 22.479 1.00 7.95 25 ASN B O 1
ATOM 1354 N N . ILE B 1 9 ? 4.176 12.838 22.100 1.00 6.75 26 ILE B N 1
ATOM 1355 C CA . ILE B 1 9 ? 2.764 12.493 22.151 1.00 8.24 26 ILE B CA 1
ATOM 1356 C C . ILE B 1 9 ? 2.074 12.738 20.817 1.00 7.80 26 ILE B C 1
ATOM 1357 O O . ILE B 1 9 ? 2.523 13.582 19.996 1.00 10.47 26 ILE B O 1
ATOM 1362 N N . THR B 1 10 ? 0.969 12.038 20.604 1.00 7.45 27 THR B N 1
ATOM 1363 C CA . THR B 1 10 ? 0.118 12.302 19.477 1.00 6.96 27 THR B CA 1
ATOM 1364 C C . THR B 1 10 ? -1.023 13.248 19.829 1.00 6.88 27 THR B C 1
ATOM 1365 O O . THR B 1 10 ? -1.292 13.529 20.987 1.00 7.20 27 THR B O 1
ATOM 1369 N N . CYS B 1 11 ? -1.701 13.707 18.783 1.00 7.03 28 CYS B N 1
ATOM 1370 C CA . CYS B 1 11 ? -3.041 14.213 18.965 1.00 7.08 28 CYS B CA 1
ATOM 1371 C C . CYS B 1 11 ? -3.933 13.144 19.633 1.00 6.64 28 CYS B C 1
ATOM 1372 O O . CYS B 1 11 ? -3.624 11.918 19.608 1.00 6.94 28 CYS B O 1
ATOM 1375 N N . ARG B 1 12 ? -4.996 13.597 20.282 1.00 6.42 29 ARG B N 1
ATOM 1376 C CA . ARG B 1 12 ? -5.961 12.709 20.893 1.00 6.65 29 ARG B CA 1
ATOM 1377 C C . ARG B 1 12 ? -7.075 12.391 19.908 1.00 6.64 29 ARG B C 1
ATOM 1378 O O . ARG B 1 12 ? -7.624 13.299 19.269 1.00 7.70 29 ARG B O 1
ATOM 1386 N N . PHE B 1 13 ? -7.446 11.115 19.815 1.00 6.33 30 PHE B N 1
ATOM 1387 C CA . PHE B 1 13 ? -8.534 10.665 18.955 1.00 7.08 30 PHE B CA 1
ATOM 1388 C C . PHE B 1 13 ? -9.564 10.027 19.875 1.00 7.06 30 PHE B C 1
ATOM 1389 O O . PHE B 1 13 ? -9.273 8.958 20.435 1.00 6.94 30 PHE B O 1
ATOM 1397 N N . ALA B 1 14 ? -10.756 10.638 20.054 1.00 7.73 31 ALA B N 1
ATOM 1398 C CA . ALA B 1 14 ? -11.749 10.113 20.992 1.00 7.87 31 ALA B CA 1
ATOM 1399 C C . ALA B 1 14 ? -11.085 9.893 22.350 1.00 7.31 31 ALA B C 1
ATOM 1400 O O . ALA B 1 14 ? -11.353 8.909 23.052 1.00 8.30 31 ALA B O 1
ATOM 1402 N N . GLY B 1 15 ? -10.224 10.836 22.728 1.00 7.44 32 GLY B N 1
ATOM 1403 C CA . GLY B 1 15 ? -9.544 10.785 24.009 1.00 7.31 32 GLY B CA 1
ATOM 1404 C C . GLY B 1 15 ? -8.288 9.949 24.107 1.00 6.34 32 GLY B C 1
ATOM 1405 O O . GLY B 1 15 ? -7.576 10.057 25.088 1.00 6.74 32 GLY B O 1
ATOM 1406 N N . VAL B 1 16 ? -8.000 9.137 23.095 1.00 5.98 33 VAL B N 1
ATOM 1407 C CA . VAL B 1 16 ? -6.844 8.243 23.100 1.00 5.64 33 VAL B CA 1
ATOM 1408 C C . VAL B 1 16 ? -5.636 8.896 22.462 1.00 5.44 33 VAL B C 1
ATOM 1409 O O . VAL B 1 16 ? -5.732 9.514 21.406 1.00 5.93 33 VAL B O 1
ATOM 1413 N N . PHE B 1 17 ? -4.487 8.731 23.097 1.00 5.48 34 PHE B N 1
ATOM 1414 C CA . PHE B 1 17 ? -3.243 9.199 22.530 1.00 5.43 34 PHE B CA 1
ATOM 1415 C C . PHE B 1 17 ? -2.117 8.219 22.844 1.00 5.16 34 PHE B C 1
ATOM 1416 O O . PHE B 1 17 ? -2.210 7.389 23.749 1.00 6.20 34 PHE B O 1
ATOM 1424 N N . HIS B 1 18 ? -1.043 8.341 22.089 1.00 5.70 35 HIS B N 1
ATOM 1425 C CA . HIS B 1 18 ? 0.174 7.540 22.220 1.00 5.68 35 HIS B CA 1
ATOM 1426 C C . HIS B 1 18 ? 1.255 8.388 22.864 1.00 5.34 35 HIS B C 1
ATOM 1427 O O . HIS B 1 18 ? 1.406 9.580 22.524 1.00 6.84 35 HIS B O 1
ATOM 1434 N N . VAL B 1 19 ? 2.022 7.763 23.749 1.00 5.38 36 VAL B N 1
ATOM 1435 C CA . VAL B 1 19 ? 3.178 8.394 24.364 1.00 6.19 36 VAL B CA 1
ATOM 1436 C C . VAL B 1 19 ? 4.391 7.482 24.189 1.00 5.88 36 VAL B C 1
ATOM 1437 O O . VAL B 1 19 ? 4.347 6.286 24.557 1.00 6.14 36 VAL B O 1
ATOM 1441 N N . GLU B 1 20 ? 5.468 8.039 23.644 1.00 6.30 37 GLU B N 1
ATOM 1442 C CA . GLU B 1 20 ? 6.736 7.330 23.469 1.00 6.57 37 GLU B CA 1
ATOM 1443 C C . GLU B 1 20 ? 7.790 8.060 24.291 1.00 6.07 37 GLU B C 1
ATOM 1444 O O . GLU B 1 20 ? 7.892 9.314 24.207 1.00 6.64 37 GLU B O 1
ATOM 1450 N N . LYS B 1 21 ? 8.554 7.317 25.086 1.00 6.14 38 LYS B N 1
ATOM 1451 C CA . LYS B 1 21 ? 9.562 7.883 25.968 1.00 6.64 38 LYS B CA 1
ATOM 1452 C C . LYS B 1 21 ? 10.953 7.725 25.377 1.00 6.07 38 LYS B C 1
ATOM 1453 O O . LYS B 1 21 ? 11.415 6.612 25.077 1.00 6.88 38 LYS B O 1
ATOM 1459 N N . ASN B 1 22 ? 11.640 8.858 25.208 1.00 7.13 39 ASN B N 1
ATOM 1460 C CA . ASN B 1 22 ? 13.042 8.887 24.786 1.00 7.85 39 ASN B CA 1
ATOM 1461 C C . ASN B 1 22 ? 13.318 8.186 23.461 1.00 8.16 39 ASN B C 1
ATOM 1462 O O . ASN B 1 22 ? 14.422 7.660 23.220 1.00 9.44 39 ASN B O 1
ATOM 1467 N N . GLY B 1 23 ? 12.331 8.181 22.581 1.00 8.01 40 GLY B N 1
ATOM 1468 C CA . GLY B 1 23 ? 12.560 7.690 21.241 1.00 9.16 40 GLY B CA 1
ATOM 1469 C C . GLY B 1 23 ? 12.843 6.213 21.107 1.00 8.94 40 GLY B C 1
ATOM 1470 O O . GLY B 1 23 ? 13.348 5.804 20.063 1.00 10.63 40 GLY B O 1
ATOM 1471 N N A ARG B 1 24 ? 12.481 5.406 22.089 0.50 8.36 41 ARG B N 1
ATOM 1472 N N B ARG B 1 24 ? 12.562 5.419 22.144 0.50 8.67 41 ARG B N 1
ATOM 1473 C CA A ARG B 1 24 ? 12.676 3.972 21.970 0.50 8.62 41 ARG B CA 1
ATOM 1474 C CA B ARG B 1 24 ? 12.837 3.970 22.166 0.50 8.98 41 ARG B CA 1
ATOM 1475 C C A ARG B 1 24 ? 11.757 3.292 22.976 0.50 8.12 41 ARG B C 1
ATOM 1476 C C B ARG B 1 24 ? 11.680 3.327 22.902 0.50 8.28 41 ARG B C 1
ATOM 1477 O O A ARG B 1 24 ? 11.260 3.920 23.920 0.50 8.12 41 ARG B O 1
ATOM 1478 O O B ARG B 1 24 ? 10.921 4.044 23.569 0.50 7.97 41 ARG B O 1
ATOM 1493 N N . TYR B 1 25 ? 11.531 1.999 22.780 1.00 8.16 42 TYR B N 1
ATOM 1494 C CA . TYR B 1 25 ? 10.637 1.255 23.654 1.00 7.78 42 TYR B CA 1
ATOM 1495 C C . TYR B 1 25 ? 11.254 1.206 25.040 1.00 7.79 42 TYR B C 1
ATOM 1496 O O . TYR B 1 25 ? 12.326 0.604 25.205 1.00 10.46 42 TYR B O 1
ATOM 1505 N N . SER B 1 26 ? 10.649 1.865 26.021 1.00 7.12 43 SER B N 1
ATOM 1506 C CA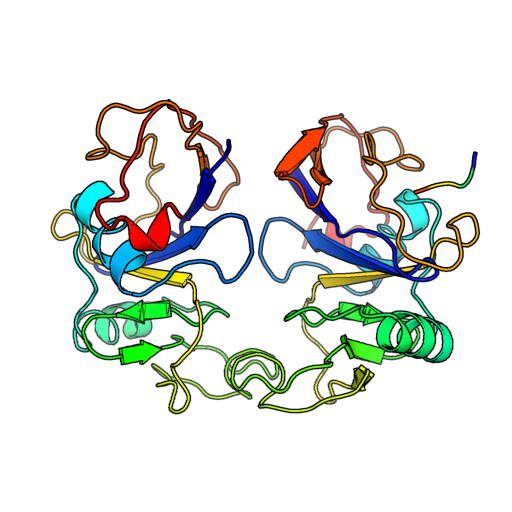 . SER B 1 26 ? 11.326 2.066 27.295 1.00 7.85 43 SER B CA 1
ATOM 1507 C C . SER B 1 26 ? 10.384 2.180 28.467 1.00 7.39 43 SER B C 1
ATOM 1508 O O . SER B 1 26 ? 10.822 2.563 29.552 1.00 8.63 43 SER B O 1
ATOM 1511 N N . ILE B 1 27 ? 9.110 1.852 28.272 1.00 6.93 44 ILE B N 1
ATOM 1512 C CA . ILE B 1 27 ? 8.094 2.006 29.314 1.00 7.14 44 ILE B CA 1
ATOM 1513 C C . ILE B 1 27 ? 7.643 0.627 29.827 1.00 7.08 44 ILE B C 1
ATOM 1514 O O . ILE B 1 27 ? 7.274 -0.248 29.026 1.00 7.69 44 ILE B O 1
ATOM 1519 N N . SER B 1 28 ? 7.680 0.418 31.143 1.00 7.52 45 SER B N 1
ATOM 1520 C CA . SER B 1 28 ? 7.126 -0.778 31.770 1.00 7.97 45 SER B CA 1
ATOM 1521 C C . SER B 1 28 ? 5.638 -0.552 32.060 1.00 7.35 45 SER B C 1
ATOM 1522 O O . SER B 1 28 ? 5.129 0.573 31.997 1.00 7.69 45 SER B O 1
ATOM 1525 N N . ARG B 1 29 ? 4.916 -1.615 32.428 1.00 8.22 46 ARG B N 1
ATOM 1526 C CA . ARG B 1 29 ? 3.499 -1.442 32.745 1.00 8.85 46 ARG B CA 1
ATOM 1527 C C . ARG B 1 29 ? 3.273 -0.484 33.905 1.00 7.98 46 ARG B C 1
ATOM 1528 O O . ARG B 1 29 ? 2.351 0.311 33.868 1.00 9.25 46 ARG B O 1
ATOM 1536 N N . THR B 1 30 ? 4.087 -0.578 34.951 1.00 7.99 47 THR B N 1
ATOM 1537 C CA . THR B 1 30 ? 3.916 0.341 36.086 1.00 8.63 47 THR B CA 1
ATOM 1538 C C . THR B 1 30 ? 4.255 1.777 35.693 1.00 7.97 47 THR B C 1
ATOM 1539 O O . THR B 1 30 ? 3.566 2.706 36.124 1.00 8.99 47 THR B O 1
ATOM 1543 N N . GLU B 1 31 ? 5.277 1.982 34.880 1.00 7.42 48 GLU B N 1
ATOM 1544 C CA . GLU B 1 31 ? 5.563 3.332 34.458 1.00 7.81 48 GLU B CA 1
ATOM 1545 C C . GLU B 1 31 ? 4.464 3.871 33.544 1.00 6.59 48 GLU B C 1
ATOM 1546 O O . GLU B 1 31 ? 4.148 5.067 33.589 1.00 8.06 48 GLU B O 1
ATOM 1552 N N . ALA B 1 32 ? 3.878 3.011 32.710 1.00 6.97 49 ALA B N 1
ATOM 1553 C CA . ALA B 1 32 ? 2.775 3.399 31.854 1.00 7.29 49 ALA B CA 1
ATOM 1554 C C . ALA B 1 32 ? 1.599 3.942 32.655 1.00 7.12 49 ALA B C 1
ATOM 1555 O O . ALA B 1 32 ? 1.047 5.011 32.320 1.00 7.71 49 ALA B O 1
ATOM 1557 N N . ALA B 1 33 ? 1.234 3.239 33.721 1.00 7.60 50 ALA B N 1
ATOM 1558 C CA . ALA B 1 33 ? 0.125 3.682 34.559 1.00 8.07 50 ALA B CA 1
ATOM 1559 C C . ALA B 1 33 ? 0.475 5.042 35.179 1.00 7.93 50 ALA B C 1
ATOM 1560 O O . ALA B 1 33 ? -0.386 5.943 35.230 1.00 8.23 50 ALA B O 1
ATOM 1562 N N . ASP B 1 34 ? 1.709 5.216 35.644 1.00 7.79 51 ASP B N 1
ATOM 1563 C CA . ASP B 1 34 ? 2.120 6.494 36.237 1.00 8.11 51 ASP B CA 1
ATOM 1564 C C . ASP B 1 34 ? 2.127 7.619 35.218 1.00 7.76 51 ASP B C 1
ATOM 1565 O O . ASP B 1 34 ? 1.753 8.764 35.550 1.00 8.20 51 ASP B O 1
ATOM 1570 N N A LEU B 1 35 ? 2.513 7.295 34.010 0.50 7.82 52 LEU B N 1
ATOM 1571 N N B LEU B 1 35 ? 2.553 7.330 33.976 0.50 7.90 52 LEU B N 1
ATOM 1572 C CA A LEU B 1 35 ? 2.607 8.280 33.000 0.50 7.97 52 LEU B CA 1
ATOM 1573 C CA B LEU B 1 35 ? 2.549 8.306 32.859 0.50 8.16 52 LEU B CA 1
ATOM 1574 C C A LEU B 1 35 ? 1.200 8.741 32.549 0.50 7.76 52 LEU B C 1
ATOM 1575 C C B LEU B 1 35 ? 1.148 8.763 32.552 0.50 7.84 52 LEU B C 1
ATOM 1576 O O A LEU B 1 35 ? 0.962 9.948 32.426 0.50 8.33 52 LEU B O 1
ATOM 1577 O O B LEU B 1 35 ? 0.866 9.957 32.469 0.50 7.90 52 LEU B O 1
ATOM 1586 N N . CYS B 1 36 ? 0.252 7.814 32.373 1.00 7.53 53 CYS B N 1
ATOM 1587 C CA . CYS B 1 36 ? -1.114 8.217 32.029 1.00 7.74 53 CYS B CA 1
ATOM 1588 C C . CYS B 1 36 ? -1.686 9.079 33.162 1.00 7.34 53 CYS B C 1
ATOM 1589 O O . CYS B 1 36 ? -2.299 10.119 32.908 1.00 7.64 53 CYS B O 1
ATOM 1592 N N . LYS B 1 37 ? -1.472 8.676 34.415 1.00 7.15 54 LYS B N 1
ATOM 1593 C CA . LYS B 1 37 ? -1.967 9.456 35.552 1.00 7.60 54 LYS B CA 1
ATOM 1594 C C . LYS B 1 37 ? -1.413 10.884 35.516 1.00 7.19 54 LYS B C 1
ATOM 1595 O O . LYS B 1 37 ? -2.128 11.866 35.806 1.00 7.40 54 LYS B O 1
ATOM 1601 N N . ALA B 1 38 ? -0.143 11.033 35.168 1.00 7.06 55 ALA B N 1
ATOM 1602 C CA . ALA B 1 38 ? 0.473 12.352 35.099 1.00 7.46 55 ALA B CA 1
ATOM 1603 C C . ALA B 1 38 ? -0.075 13.228 33.971 1.00 6.70 55 ALA B C 1
ATOM 1604 O O . ALA B 1 38 ? 0.081 14.450 34.002 1.00 7.69 55 ALA B O 1
ATOM 1606 N N . PHE B 1 39 ? -0.721 12.598 32.984 1.00 7.38 56 PHE B N 1
ATOM 1607 C CA . PHE B 1 39 ? -1.471 13.274 31.930 1.00 7.10 56 PHE B CA 1
ATOM 1608 C C . PHE B 1 39 ? -2.978 13.330 32.251 1.00 7.46 56 PHE B C 1
ATOM 1609 O O . PHE B 1 39 ? -3.790 13.508 31.326 1.00 7.80 56 PHE B O 1
ATOM 1617 N N . ASN B 1 40 ? -3.367 13.166 33.524 1.00 7.84 57 ASN B N 1
ATOM 1618 C CA . ASN B 1 40 ? -4.797 13.196 33.881 1.00 7.98 57 ASN B CA 1
ATOM 1619 C C . ASN B 1 40 ? -5.600 12.170 33.103 1.00 7.58 57 ASN B C 1
ATOM 1620 O O . ASN B 1 40 ? -6.764 12.400 32.758 1.00 8.46 57 ASN B O 1
ATOM 1625 N N . SER B 1 41 ? -4.997 11.006 32.881 1.00 6.59 58 SER B N 1
ATOM 1626 C CA . SER B 1 41 ? -5.522 9.996 31.976 1.00 7.15 58 SER B CA 1
ATOM 1627 C C . SER B 1 41 ? -5.384 8.592 32.577 1.00 7.47 58 SER B C 1
ATOM 1628 O O . SER B 1 41 ? -4.801 8.404 33.655 1.00 8.70 58 SER B O 1
ATOM 1631 N N . THR B 1 42 ? -5.942 7.616 31.879 1.00 7.69 59 THR B N 1
ATOM 1632 C CA . THR B 1 42 ? -5.928 6.224 32.302 1.00 8.12 59 THR B CA 1
ATOM 1633 C C . THR B 1 42 ? -5.509 5.328 31.146 1.00 7.15 59 THR B C 1
ATOM 1634 O O . THR B 1 42 ? -5.589 5.713 29.976 1.00 7.94 59 THR B O 1
ATOM 1638 N N . LEU B 1 43 ? -5.051 4.108 31.430 1.00 6.60 60 LEU B N 1
ATOM 1639 C CA . LEU B 1 43 ? -4.785 3.187 30.319 1.00 6.73 60 LEU B CA 1
ATOM 1640 C C . LEU B 1 43 ? -6.109 2.919 29.584 1.00 6.69 60 LEU B C 1
ATOM 1641 O O . LEU B 1 43 ? -7.127 2.661 30.229 1.00 7.70 60 LEU B O 1
ATOM 1646 N N . PRO B 1 44 ? -6.142 2.986 28.256 1.00 6.28 61 PRO B N 1
ATOM 1647 C CA . PRO B 1 44 ? -7.422 2.798 27.557 1.00 6.65 61 PRO B CA 1
ATOM 1648 C C . PRO B 1 44 ? -8.000 1.399 27.680 1.00 6.69 61 PRO B C 1
ATOM 1649 O O . PRO B 1 44 ? -7.272 0.418 27.758 1.00 7.46 61 PRO B O 1
ATOM 1653 N N . THR B 1 45 ? -9.308 1.290 27.629 1.00 6.88 62 THR B N 1
ATOM 1654 C CA . THR B 1 45 ? -9.933 0.024 27.394 1.00 7.98 62 THR B CA 1
ATOM 1655 C C . THR B 1 45 ? -9.856 -0.341 25.909 1.00 7.19 62 THR B C 1
ATOM 1656 O O . THR B 1 45 ? -9.644 0.523 25.044 1.00 7.23 62 THR B O 1
ATOM 1660 N N . MET B 1 46 ? -10.048 -1.624 25.608 1.00 7.80 63 MET B N 1
ATOM 1661 C CA . MET B 1 46 ? -10.143 -2.039 24.209 1.00 8.37 63 MET B CA 1
ATOM 1662 C C . MET B 1 46 ? -11.233 -1.262 23.438 1.00 7.52 63 MET B C 1
ATOM 1663 O O . MET B 1 46 ? -10.996 -0.842 22.303 1.00 8.20 63 MET B O 1
ATOM 1668 N N . ALA B 1 47 ? -12.396 -1.062 24.052 1.00 8.06 64 ALA B N 1
ATOM 1669 C CA . ALA B 1 47 ? -13.460 -0.321 23.378 1.00 8.03 64 ALA B CA 1
ATOM 1670 C C . ALA B 1 47 ? -13.014 1.102 23.061 1.00 7.71 64 ALA B C 1
ATOM 1671 O O . ALA B 1 47 ? -13.314 1.610 21.979 1.00 7.89 64 ALA B O 1
ATOM 1673 N N . GLN B 1 48 ? -12.283 1.742 23.978 1.00 7.14 65 GLN B N 1
ATOM 1674 C CA . GLN B 1 48 ? -11.760 3.087 23.700 1.00 7.12 65 GLN B CA 1
ATOM 1675 C C . GLN B 1 48 ? -10.775 3.095 22.543 1.00 6.63 65 GLN B C 1
ATOM 1676 O O . GLN B 1 48 ? -10.808 4.003 21.688 1.00 6.86 65 GLN B O 1
ATOM 1682 N N . MET B 1 49 ? -9.903 2.081 22.480 1.00 7.00 66 MET B N 1
ATOM 1683 C CA . MET B 1 49 ? -8.994 1.946 21.343 1.00 6.88 66 MET B CA 1
ATOM 1684 C C . MET B 1 49 ? -9.746 1.737 20.041 1.00 6.51 66 MET B C 1
ATOM 1685 O O . MET B 1 49 ? -9.366 2.280 18.992 1.00 6.66 66 MET B O 1
ATOM 1690 N N . GLU B 1 50 ? -10.779 0.890 20.067 1.00 6.69 67 GLU B N 1
ATOM 1691 C CA . GLU B 1 50 ? -11.544 0.625 18.839 1.00 7.35 67 GLU B CA 1
ATOM 1692 C C . GLU B 1 50 ? -12.228 1.888 18.331 1.00 7.58 67 GLU B C 1
ATOM 1693 O O . GLU B 1 50 ? -12.309 2.117 17.129 1.00 7.71 67 GLU B O 1
ATOM 1699 N N . LYS B 1 51 ? -12.720 2.711 19.247 1.00 7.50 68 LYS B N 1
ATOM 1700 C CA . LYS B 1 51 ? -13.358 3.952 18.836 1.00 8.00 68 LYS B CA 1
ATOM 1701 C C . LYS B 1 51 ? -12.325 4.882 18.214 1.00 7.14 68 LYS B C 1
ATOM 1702 O O . LYS B 1 51 ? -12.568 5.477 17.164 1.00 8.35 68 LYS B O 1
ATOM 1708 N N . ALA B 1 52 ? -11.157 5.014 18.845 1.00 7.06 69 ALA B N 1
ATOM 1709 C CA . ALA B 1 52 ? -10.095 5.840 18.291 1.00 7.50 69 ALA B CA 1
ATOM 1710 C C . ALA B 1 52 ? -9.709 5.346 16.911 1.00 7.54 69 ALA B C 1
ATOM 1711 O O . ALA B 1 52 ? -9.510 6.150 15.997 1.00 7.47 69 ALA B O 1
ATOM 1713 N N . LEU B 1 53 ? -9.614 4.024 16.759 1.00 7.88 70 LEU B N 1
ATOM 1714 C CA . LEU B 1 53 ? -9.226 3.436 15.459 1.00 8.18 70 LEU B CA 1
ATOM 1715 C C . LEU B 1 53 ? -10.234 3.807 14.370 1.00 8.40 70 LEU B C 1
ATOM 1716 O O . LEU B 1 53 ? -9.870 4.122 13.222 1.00 8.74 70 LEU B O 1
ATOM 1721 N N . SER B 1 54 ? -11.498 3.784 14.759 1.00 7.51 71 SER B N 1
ATOM 1722 C CA . SER B 1 54 ? -12.584 4.018 13.813 1.00 8.59 71 SER B CA 1
ATOM 1723 C C . SER B 1 54 ? -12.579 5.420 13.248 1.00 9.01 71 SER B C 1
ATOM 1724 O O . SER B 1 54 ? -13.204 5.652 12.192 1.00 10.11 71 SER B O 1
ATOM 1727 N N . ILE B 1 55 ? -11.908 6.353 13.915 1.00 8.85 72 ILE B N 1
ATOM 1728 C CA . ILE B 1 55 ? -11.845 7.731 13.432 1.00 9.28 72 ILE B CA 1
ATOM 1729 C C . ILE B 1 55 ? -10.444 8.124 12.971 1.00 9.59 72 ILE B C 1
ATOM 1730 O O . ILE B 1 55 ? -10.143 9.321 12.825 1.00 11.52 72 ILE B O 1
ATOM 1735 N N . GLY B 1 56 ? -9.572 7.147 12.727 1.00 9.24 73 GLY B N 1
ATOM 1736 C CA . GLY B 1 56 ? -8.318 7.432 12.069 1.00 10.07 73 GLY B CA 1
ATOM 1737 C C . GLY B 1 56 ? -7.054 7.268 12.883 1.00 9.15 73 GLY B C 1
ATOM 1738 O O . GLY B 1 56 ? -5.976 7.532 12.360 1.00 11.51 73 GLY B O 1
ATOM 1739 N N . PHE B 1 57 ? -7.151 6.816 14.131 1.00 8.38 74 PHE B N 1
ATOM 1740 C CA . PHE B 1 57 ? -5.948 6.639 14.952 1.00 8.03 74 PHE B CA 1
ATOM 1741 C C . PHE B 1 57 ? -5.175 5.381 14.577 1.00 7.40 74 PHE B C 1
ATOM 1742 O O . PHE B 1 57 ? -5.713 4.282 14.643 1.00 8.83 74 PHE B O 1
ATOM 1750 N N . GLU B 1 58 ? -3.908 5.548 14.207 1.00 7.94 75 GLU B N 1
ATOM 1751 C CA . GLU B 1 58 ? -3.004 4.407 14.024 1.00 8.43 75 GLU B CA 1
ATOM 1752 C C . GLU B 1 58 ? -1.592 4.855 14.318 1.00 7.94 75 GLU B C 1
ATOM 1753 O O . GLU B 1 58 ? -1.273 6.046 14.231 1.00 9.28 75 GLU B O 1
ATOM 1759 N N . THR B 1 59 ? -0.756 3.898 14.720 1.00 7.05 76 THR B N 1
ATOM 1760 C CA . THR B 1 59 ? 0.650 4.160 14.930 1.00 7.57 76 THR B CA 1
ATOM 1761 C C . THR B 1 59 ? 1.437 2.945 14.450 1.00 7.15 76 THR B C 1
ATOM 1762 O O . THR B 1 59 ? 0.837 1.905 14.139 1.00 8.18 76 THR B O 1
ATOM 1766 N N . CYS B 1 60 ? 2.761 3.059 14.413 1.00 7.23 77 CYS B N 1
ATOM 1767 C CA . CYS B 1 60 ? 3.598 1.902 14.122 1.00 7.43 77 CYS B CA 1
ATOM 1768 C C . CYS B 1 60 ? 4.304 1.428 15.395 1.00 7.49 77 CYS B C 1
ATOM 1769 O O . CYS B 1 60 ? 5.454 0.941 15.332 1.00 8.77 77 CYS B O 1
ATOM 1772 N N . ARG B 1 61 ? 3.650 1.577 16.553 1.00 6.50 78 ARG B N 1
ATOM 1773 C CA . ARG B 1 61 ? 4.282 1.282 17.832 1.00 6.21 78 ARG B CA 1
ATOM 1774 C C . ARG B 1 61 ? 3.361 0.453 18.720 1.00 5.59 78 ARG B C 1
ATOM 1775 O O . ARG B 1 61 ? 2.151 0.743 18.832 1.00 6.68 78 ARG B O 1
ATOM 1783 N N . TYR B 1 62 ? 3.929 -0.528 19.415 1.00 5.49 79 TYR B N 1
ATOM 1784 C CA . TYR B 1 62 ? 3.189 -1.242 20.440 1.00 5.69 79 TYR B CA 1
ATOM 1785 C C . TYR B 1 62 ? 3.167 -0.446 21.739 1.00 5.35 79 TYR B C 1
ATOM 1786 O O . TYR B 1 62 ? 4.132 0.241 22.096 1.00 6.12 79 TYR B O 1
ATOM 1795 N N . GLY B 1 63 ? 2.070 -0.581 22.480 1.00 5.32 80 GLY B N 1
ATOM 1796 C CA . GLY B 1 63 ? 1.942 0.109 23.741 1.00 5.55 80 GLY B CA 1
ATOM 1797 C C . GLY B 1 63 ? 0.906 -0.510 24.653 1.00 5.16 80 GLY B C 1
ATOM 1798 O O . GLY B 1 63 ? -0.037 -1.164 24.206 1.00 5.23 80 GLY B O 1
ATOM 1799 N N . PHE B 1 64 ? 1.086 -0.284 25.953 1.00 5.22 81 PHE B N 1
ATOM 1800 C CA . PHE B 1 64 ? 0.127 -0.755 26.934 1.00 5.48 81 PHE B CA 1
ATOM 1801 C C . PHE B 1 64 ? -1.243 -0.130 26.798 1.00 5.46 81 PHE B C 1
ATOM 1802 O O . PHE B 1 64 ? -1.387 1.067 26.534 1.00 5.88 81 PHE B O 1
ATOM 1810 N N . ILE B 1 65 ? -2.240 -0.974 27.039 1.00 5.76 82 ILE B N 1
ATOM 1811 C CA . ILE B 1 65 ? -3.594 -0.554 27.340 1.00 5.69 82 ILE B CA 1
ATOM 1812 C C . ILE B 1 65 ? -4.047 -1.359 28.559 1.00 6.26 82 ILE B C 1
ATOM 1813 O O . ILE B 1 65 ? -3.274 -2.138 29.127 1.00 7.52 82 ILE B O 1
ATOM 1818 N N A GLU B 1 66 ? -5.317 -1.222 28.943 0.50 6.27 83 GLU B N 1
ATOM 1819 N N B GLU B 1 66 ? -5.268 -1.177 29.025 0.50 6.56 83 GLU B N 1
ATOM 1820 C CA A GLU B 1 66 ? -5.926 -2.094 29.943 0.50 7.70 83 GLU B CA 1
ATOM 1821 C CA B GLU 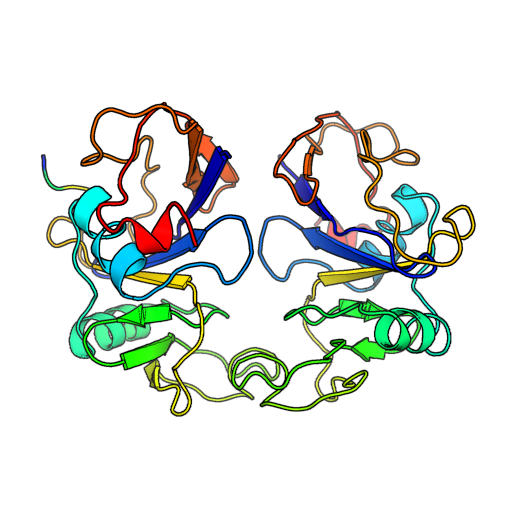B 1 66 ? -5.748 -1.997 30.118 0.50 8.15 83 GLU B CA 1
ATOM 1822 C C A GLU B 1 66 ? -5.927 -3.539 29.453 0.50 7.77 83 GLU B C 1
ATOM 1823 C C B GLU B 1 66 ? -5.945 -3.448 29.597 0.50 8.71 83 GLU B C 1
ATOM 1824 O O A GLU B 1 66 ? -6.533 -3.865 28.426 0.50 8.67 83 GLU B O 1
ATOM 1825 O O B GLU B 1 66 ? -6.702 -3.690 28.671 0.50 9.31 83 GLU B O 1
ATOM 1836 N N . GLY B 1 67 ? -5.214 -4.390 30.189 1.00 8.84 84 GLY B N 1
ATOM 1837 C CA . GLY B 1 67 ? -5.293 -5.813 29.901 1.00 9.37 84 GLY B CA 1
ATOM 1838 C C . GLY B 1 67 ? -4.516 -6.376 28.730 1.00 7.72 84 GLY B C 1
ATOM 1839 O O . GLY B 1 67 ? -4.552 -7.594 28.525 1.00 8.54 84 GLY B O 1
ATOM 1840 N N . HIS B 1 68 ? -3.806 -5.531 27.976 1.00 6.86 85 HIS B N 1
ATOM 1841 C CA . HIS B 1 68 ? -3.090 -5.967 26.789 1.00 7.04 85 HIS B CA 1
ATOM 1842 C C . HIS B 1 68 ? -1.995 -5.004 26.444 1.00 5.44 85 HIS B C 1
ATOM 1843 O O . HIS B 1 68 ? -1.952 -3.892 26.966 1.00 6.28 85 HIS B O 1
ATOM 1850 N N . VAL B 1 69 ? -1.148 -5.435 25.510 1.00 5.50 86 VAL B N 1
ATOM 1851 C CA . VAL B 1 69 ? -0.253 -4.568 24.738 1.00 5.30 86 VAL B CA 1
ATOM 1852 C C . VAL B 1 69 ? -0.742 -4.670 23.288 1.00 4.68 86 VAL B C 1
ATOM 1853 O O . VAL B 1 69 ? -0.964 -5.785 22.791 1.00 5.68 86 VAL B O 1
ATOM 1857 N N . VAL B 1 70 ? -0.930 -3.517 22.633 1.00 4.98 87 VAL B N 1
ATOM 1858 C CA . VAL B 1 70 ? -1.541 -3.481 21.313 1.00 5.24 87 VAL B CA 1
ATOM 1859 C C . VAL B 1 70 ? -0.823 -2.521 20.380 1.00 5.32 87 VAL B C 1
ATOM 1860 O O . VAL B 1 70 ? -0.041 -1.647 20.808 1.00 5.34 87 VAL B O 1
ATOM 1864 N N . ILE B 1 71 ? -1.179 -2.632 19.099 1.00 5.78 88 ILE B N 1
ATOM 1865 C CA . ILE B 1 71 ? -0.773 -1.677 18.094 1.00 6.31 88 ILE B CA 1
ATOM 1866 C C . ILE B 1 71 ? -1.998 -1.402 17.216 1.00 6.03 88 ILE B C 1
ATOM 1867 O O . ILE B 1 71 ? -2.566 -2.340 16.634 1.00 6.51 88 ILE B O 1
ATOM 1872 N N . PRO B 1 72 ? -2.443 -0.138 17.112 1.00 6.39 89 PRO B N 1
ATOM 1873 C CA . PRO B 1 72 ? -3.618 0.188 16.301 1.00 6.76 89 PRO B CA 1
ATOM 1874 C C . PRO B 1 72 ? -3.230 0.413 14.848 1.00 7.00 89 PRO B C 1
ATOM 1875 O O . PRO B 1 72 ? -2.391 1.270 14.547 1.00 7.26 89 PRO B O 1
ATOM 1879 N N . ARG B 1 73 ? -3.819 -0.394 13.972 1.00 7.24 90 ARG B N 1
ATOM 1880 C CA . ARG B 1 73 ? -3.462 -0.394 12.549 1.00 8.43 90 ARG B CA 1
ATOM 1881 C C . ARG B 1 73 ? -4.692 -0.254 11.684 1.00 8.35 90 ARG B C 1
ATOM 1882 O O . ARG B 1 73 ? -5.625 -1.038 11.773 1.00 9.37 90 ARG B O 1
ATOM 1890 N N . ILE B 1 74 ? -4.662 0.732 10.794 1.00 9.72 91 ILE B N 1
ATOM 1891 C CA . ILE B 1 74 ? -5.709 0.927 9.775 1.00 11.80 91 ILE B CA 1
ATOM 1892 C C . ILE B 1 74 ? -5.232 0.430 8.416 1.00 12.72 91 ILE B C 1
ATOM 1893 O O . ILE B 1 74 ? -5.931 -0.343 7.758 1.00 14.66 91 ILE B O 1
ATOM 1898 N N . HIS B 1 75 ? -4.048 0.864 8.001 1.00 14.40 92 HIS B N 1
ATOM 1899 C CA . HIS B 1 75 ? -3.478 0.510 6.698 1.00 16.20 92 HIS B CA 1
ATOM 1900 C C . HIS B 1 75 ? -2.439 -0.598 6.912 1.00 16.41 92 HIS B C 1
ATOM 1901 O O . HIS B 1 75 ? -1.613 -0.495 7.807 1.00 17.34 92 HIS B O 1
ATOM 1908 N N . PRO B 1 76 ? -2.475 -1.686 6.126 1.00 15.74 93 PRO B N 1
ATOM 1909 C CA . PRO B 1 76 ? -1.420 -2.703 6.295 1.00 15.86 93 PRO B CA 1
ATOM 1910 C C . PRO B 1 76 ? -0.024 -2.166 5.951 1.00 15.58 93 PRO B C 1
ATOM 1911 O O . PRO B 1 76 ? 0.153 -1.509 4.927 1.00 15.75 93 PRO B O 1
ATOM 1915 N N . ASN B 1 77 ? 0.945 -2.418 6.820 1.00 14.30 94 ASN B N 1
ATOM 1916 C CA . ASN B 1 77 ? 2.344 -2.129 6.524 1.00 14.13 94 ASN B CA 1
ATOM 1917 C C . ASN B 1 77 ? 3.154 -3.270 7.078 1.00 13.45 94 ASN B C 1
ATOM 1918 O O . ASN B 1 77 ? 2.945 -3.682 8.234 1.00 12.36 94 ASN B O 1
ATOM 1923 N N A SER B 1 78 ? 4.070 -3.787 6.260 0.38 13.68 95 SER B N 1
ATOM 1924 N N C SER B 1 78 ? 4.076 -3.796 6.269 0.62 13.96 95 SER B N 1
ATOM 1925 C CA A SER B 1 78 ? 4.926 -4.904 6.642 0.38 14.07 95 SER B CA 1
ATOM 1926 C CA C SER B 1 78 ? 4.900 -4.929 6.682 0.62 14.76 95 SER B CA 1
ATOM 1927 C C A SER B 1 78 ? 5.773 -4.615 7.884 0.38 14.33 95 SER B C 1
ATOM 1928 C C C SER B 1 78 ? 5.784 -4.619 7.893 0.62 14.79 95 SER B C 1
ATOM 1929 O O A SER B 1 78 ? 6.138 -5.540 8.609 0.38 15.22 95 SER B O 1
ATOM 1930 O O C SER B 1 78 ? 6.189 -5.536 8.606 0.62 16.11 95 SER B O 1
ATOM 1935 N N . ILE B 1 79 ? 6.076 -3.337 8.120 1.00 14.20 96 ILE B N 1
ATOM 1936 C CA . ILE B 1 79 ? 6.937 -2.927 9.255 1.00 14.04 96 ILE B CA 1
ATOM 1937 C C . ILE B 1 79 ? 6.135 -2.667 10.554 1.00 12.61 96 ILE B C 1
ATOM 1938 O O . ILE B 1 79 ? 6.735 -2.336 11.592 1.00 13.13 96 ILE B O 1
ATOM 1943 N N . CYS B 1 80 ? 4.795 -2.787 10.505 1.00 11.55 97 CYS B N 1
ATOM 1944 C CA . CYS B 1 80 ? 3.936 -2.471 11.653 1.00 11.63 97 CYS B CA 1
ATOM 1945 C C . CYS B 1 80 ? 3.010 -3.649 11.892 1.00 11.71 97 CYS B C 1
ATOM 1946 O O . CYS B 1 80 ? 1.930 -3.728 11.287 1.00 13.23 97 CYS B O 1
ATOM 1949 N N . ALA B 1 81 ? 3.407 -4.570 12.769 1.00 12.46 98 ALA B N 1
ATOM 1950 C CA . ALA B 1 81 ? 2.667 -5.816 12.989 1.00 13.50 98 ALA B CA 1
ATOM 1951 C C . ALA B 1 81 ? 2.408 -6.631 11.720 1.00 13.11 98 ALA B C 1
ATOM 1952 O O . ALA B 1 81 ? 1.338 -7.204 11.537 1.00 12.81 98 ALA B O 1
ATOM 1954 N N . ALA B 1 82 ? 3.407 -6.697 10.842 1.00 14.25 99 ALA B N 1
ATOM 1955 C CA . ALA B 1 82 ? 3.379 -7.638 9.707 1.00 14.18 99 ALA B CA 1
ATOM 1956 C C . ALA B 1 82 ? 2.066 -7.618 8.933 1.00 14.49 99 ALA B C 1
ATOM 1957 O O . ALA B 1 82 ? 1.446 -8.663 8.705 1.00 15.10 99 ALA B O 1
ATOM 1959 N N . ASN B 1 83 ? 1.654 -6.415 8.533 1.00 13.67 100 ASN B N 1
ATOM 1960 C CA . ASN B 1 83 ? 0.470 -6.188 7.712 1.00 14.31 100 ASN B CA 1
ATOM 1961 C C . ASN B 1 83 ? -0.868 -6.423 8.393 1.00 13.98 100 ASN B C 1
ATOM 1962 O O . ASN B 1 83 ? -1.909 -6.289 7.751 1.00 16.13 100 ASN B O 1
ATOM 1967 N N . ASN B 1 84 ? -0.851 -6.746 9.689 1.00 13.51 101 ASN B N 1
ATOM 1968 C CA . ASN B 1 84 ? -2.089 -6.891 10.437 1.00 13.34 101 ASN B CA 1
ATOM 1969 C C . ASN B 1 84 ? -2.831 -5.561 10.557 1.00 12.48 101 ASN B C 1
ATOM 1970 O O . ASN B 1 84 ? -2.226 -4.479 10.490 1.00 12.93 101 ASN B O 1
ATOM 1975 N N . THR B 1 85 ? -4.147 -5.673 10.731 1.00 12.96 102 THR B N 1
ATOM 1976 C CA . THR B 1 85 ? -4.987 -4.512 10.978 1.00 13.55 102 THR B CA 1
ATOM 1977 C C . THR B 1 85 ? -5.884 -4.725 12.196 1.00 11.78 102 THR B C 1
ATOM 1978 O O . THR B 1 85 ? -6.036 -5.845 12.711 1.00 13.04 102 THR B O 1
ATOM 1982 N N . GLY B 1 86 ? -6.490 -3.632 12.648 1.00 9.52 103 GLY B N 1
ATOM 1983 C CA . GLY B 1 86 ? -7.287 -3.624 13.851 1.00 8.57 103 GLY B CA 1
ATOM 1984 C C . GLY B 1 86 ? -6.474 -3.126 15.033 1.00 7.19 103 GLY B C 1
ATOM 1985 O O . GLY B 1 86 ? -5.306 -2.689 14.863 1.00 8.12 103 GLY B O 1
ATOM 1986 N N . VAL B 1 87 ? -7.090 -3.138 16.202 1.00 7.18 104 VAL B N 1
ATOM 1987 C CA . VAL B 1 87 ? -6.342 -2.912 17.435 1.00 7.41 104 VAL B CA 1
ATOM 1988 C C . VAL B 1 87 ? -5.685 -4.249 17.781 1.00 6.53 104 VAL B C 1
ATOM 1989 O O . VAL B 1 87 ? -6.267 -5.093 18.505 1.00 8.56 104 VAL B O 1
ATOM 1993 N N . TYR B 1 88 ? -4.510 -4.469 17.210 1.00 6.30 105 TYR B N 1
ATOM 1994 C CA . TYR B 1 88 ? -3.901 -5.779 17.169 1.00 6.69 105 TYR B CA 1
ATOM 1995 C C . TYR B 1 88 ? -3.215 -6.130 18.480 1.00 5.48 105 TYR B C 1
ATOM 1996 O O . TYR B 1 88 ? -2.368 -5.367 18.964 1.00 6.17 105 TYR B O 1
ATOM 2005 N N . ILE B 1 89 ? -3.570 -7.279 19.068 1.00 6.11 106 ILE B N 1
ATOM 2006 C CA . ILE B 1 89 ? -3.057 -7.676 20.368 1.00 5.96 106 ILE B CA 1
ATOM 2007 C C . ILE B 1 89 ? -1.748 -8.446 20.240 1.00 5.57 106 ILE B C 1
ATOM 2008 O O . ILE B 1 89 ? -1.672 -9.431 19.514 1.00 6.69 106 ILE B O 1
ATOM 2013 N N . LEU B 1 90 ? -0.743 -8.003 20.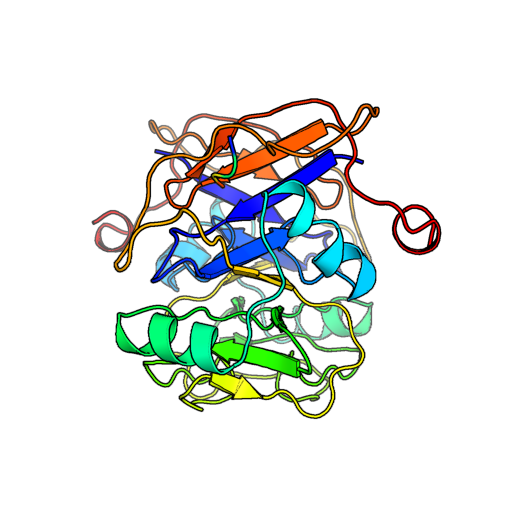981 1.00 5.84 107 LEU B N 1
ATOM 2014 C CA . LEU B 1 90 ? 0.543 -8.684 21.062 1.00 6.17 107 LEU B CA 1
ATOM 2015 C C . LEU B 1 90 ? 0.468 -9.871 22.018 1.00 5.63 107 LEU B C 1
ATOM 2016 O O . LEU B 1 90 ? 0.124 -9.710 23.174 1.00 6.80 107 LEU B O 1
ATOM 2021 N N . THR B 1 91 ? 0.839 -11.052 21.556 1.00 6.38 108 THR B N 1
ATOM 2022 C CA . THR B 1 91 ? 0.753 -12.226 22.425 1.00 7.13 108 THR B CA 1
ATOM 2023 C C . THR B 1 91 ? 1.908 -12.324 23.418 1.00 7.39 108 THR B C 1
ATOM 2024 O O . THR B 1 91 ? 1.673 -12.480 24.614 1.00 8.02 108 THR B O 1
ATOM 2028 N N . SER B 1 92 ? 3.131 -12.267 22.915 1.00 7.84 109 SER B N 1
ATOM 2029 C CA . SER B 1 92 ? 4.337 -12.332 23.746 1.00 8.65 109 SER B CA 1
ATOM 2030 C C . SER B 1 92 ? 4.651 -10.911 24.173 1.00 7.81 109 SER B C 1
ATOM 2031 O O . SER B 1 92 ? 5.227 -10.130 23.389 1.00 8.45 109 SER B O 1
ATOM 2034 N N . ASN B 1 93 ? 4.228 -10.568 25.374 1.00 7.75 110 ASN B N 1
ATOM 2035 C CA . ASN B 1 93 ? 4.022 -9.187 25.772 1.00 7.91 110 ASN B CA 1
ATOM 2036 C C . ASN B 1 93 ? 4.750 -8.807 27.041 1.00 7.93 110 ASN B C 1
ATOM 2037 O O . ASN B 1 93 ? 4.285 -7.977 27.789 1.00 8.69 110 ASN B O 1
ATOM 2042 N N . THR B 1 94 ? 5.944 -9.366 27.237 1.00 8.74 111 THR B N 1
ATOM 2043 C CA . THR B 1 94 ? 6.679 -9.264 28.491 1.00 9.91 111 THR B CA 1
ATOM 2044 C C . THR B 1 94 ? 7.801 -8.207 28.519 1.00 9.30 111 THR B C 1
ATOM 2045 O O . THR B 1 94 ? 8.498 -8.083 29.550 1.00 11.39 111 THR B O 1
ATOM 2049 N N A SER B 1 95 ? 7.974 -7.471 27.421 0.50 9.09 112 SER B N 1
ATOM 2050 N N B SER B 1 95 ? 7.975 -7.467 27.426 0.50 9.40 112 SER B N 1
ATOM 2051 C CA A SER B 1 95 ? 9.069 -6.513 27.281 0.50 9.03 112 SER B CA 1
ATOM 2052 C CA B SER B 1 95 ? 9.077 -6.514 27.303 0.50 9.62 112 SER B CA 1
ATOM 2053 C C A SER B 1 95 ? 8.637 -5.088 27.677 0.50 8.33 112 SER B C 1
ATOM 2054 C C B SER B 1 95 ? 8.704 -5.102 27.805 0.50 8.73 112 SER B C 1
ATOM 2055 O O A SER B 1 95 ? 7.578 -4.898 28.256 0.50 9.27 112 SER B O 1
ATOM 2056 O O B SER B 1 95 ? 7.784 -4.950 28.613 0.50 9.69 112 SER B O 1
ATOM 2061 N N . GLN B 1 96 ? 9.466 -4.100 27.362 1.00 8.48 113 GLN B N 1
ATOM 2062 C CA . GLN B 1 96 ? 9.097 -2.691 27.530 1.00 7.69 113 GLN B CA 1
ATOM 2063 C C . GLN B 1 96 ? 8.512 -2.201 26.215 1.00 6.46 113 GLN B C 1
ATOM 2064 O O . GLN B 1 96 ? 8.941 -2.618 25.140 1.00 7.73 113 GLN B O 1
ATOM 2070 N N . TYR B 1 97 ? 7.527 -1.300 26.303 1.00 6.02 114 TYR B N 1
ATOM 2071 C CA . TYR B 1 97 ? 6.831 -0.806 25.118 1.00 5.62 114 TYR B CA 1
ATOM 2072 C C . TYR B 1 97 ? 6.693 0.707 25.202 1.00 5.59 114 TYR B C 1
ATOM 2073 O O . TYR B 1 97 ? 7.388 1.358 25.990 1.00 6.38 114 TYR B O 1
ATOM 2082 N N . ASP B 1 98 ? 5.833 1.282 24.369 1.00 5.62 115 ASP B N 1
ATOM 2083 C CA . ASP B 1 98 ? 5.322 2.630 24.581 1.00 5.52 115 ASP B CA 1
ATOM 2084 C C . ASP B 1 98 ? 4.048 2.503 25.427 1.00 5.04 115 ASP B C 1
ATOM 2085 O O . ASP B 1 98 ? 3.771 1.441 25.992 1.00 5.42 115 ASP B O 1
ATOM 2090 N N . THR B 1 99 ? 3.248 3.562 25.544 1.00 5.15 116 THR B N 1
ATOM 2091 C CA . THR B 1 99 ? 1.933 3.410 26.154 1.00 5.46 116 THR B CA 1
ATOM 2092 C C . THR B 1 99 ? 0.894 4.196 25.374 1.00 5.44 116 THR B C 1
ATOM 2093 O O . THR B 1 99 ? 1.208 5.152 24.654 1.00 6.13 116 THR B O 1
ATOM 2097 N N . TYR B 1 100 ? -0.344 3.756 25.524 1.00 5.24 117 TYR B N 1
ATOM 2098 C CA . TYR B 1 100 ? -1.495 4.547 25.167 1.00 5.30 117 TYR B CA 1
ATOM 2099 C C . TYR B 1 100 ? -2.138 5.072 26.461 1.00 5.45 117 TYR B C 1
ATOM 2100 O O . TYR B 1 100 ? -1.982 4.477 27.527 1.00 5.89 117 TYR B O 1
ATOM 2109 N N . CYS B 1 101 ? -2.881 6.167 26.325 1.00 6.02 118 CYS B N 1
ATOM 2110 C CA . CYS B 1 101 ? -3.588 6.787 27.424 1.00 5.88 118 CYS B CA 1
ATOM 2111 C C . CYS B 1 101 ? -4.933 7.285 26.911 1.00 6.19 118 CYS B C 1
ATOM 2112 O O . CYS B 1 101 ? -5.075 7.628 25.733 1.00 6.50 118 CYS B O 1
ATOM 2115 N N . PHE B 1 102 ? -5.917 7.346 27.815 1.00 6.23 119 PHE B N 1
ATOM 2116 C CA . PHE B 1 102 ? -7.255 7.861 27.526 1.00 6.59 119 PHE B CA 1
ATOM 2117 C C . PHE B 1 102 ? -7.577 9.000 28.486 1.00 6.37 119 PHE B C 1
ATOM 2118 O O . PHE B 1 102 ? -7.491 8.841 29.711 1.00 6.97 119 PHE B O 1
ATOM 2126 N N . ASN B 1 103 ? -8.011 10.124 27.911 1.00 6.59 120 ASN B N 1
ATOM 2127 C CA . ASN B 1 103 ? -8.412 11.279 28.684 1.00 7.25 120 ASN B CA 1
ATOM 2128 C C . ASN B 1 103 ? -9.905 11.534 28.511 1.00 7.58 120 ASN B C 1
ATOM 2129 O O . ASN B 1 103 ? -10.382 11.723 27.417 1.00 8.00 120 ASN B O 1
ATOM 2134 N N . ALA B 1 104 ? -10.611 11.570 29.640 1.00 8.11 121 ALA B N 1
ATOM 2135 C CA . ALA B 1 104 ? -12.060 11.672 29.658 1.00 9.95 121 ALA B CA 1
ATOM 2136 C C . ALA B 1 104 ? -12.578 13.060 29.265 1.00 9.96 121 ALA B C 1
ATOM 2137 O O . ALA B 1 104 ? -13.731 13.167 28.836 1.00 12.65 121 ALA B O 1
ATOM 2139 N N A SER B 1 105 ? -11.758 14.098 29.411 0.50 9.67 122 SER B N 1
ATOM 2140 N N B SER B 1 105 ? -11.755 14.097 29.392 0.50 10.21 122 SER B N 1
ATOM 2141 C CA A SER B 1 105 ? -12.153 15.469 29.076 0.50 10.31 122 SER B CA 1
ATOM 2142 C CA B SER B 1 105 ? -12.170 15.467 29.081 0.50 11.20 122 SER B CA 1
ATOM 2143 C C A SER B 1 105 ? -12.050 15.775 27.584 0.50 9.02 122 SER B C 1
ATOM 2144 C C B SER B 1 105 ? -11.891 15.883 27.637 0.50 9.85 122 SER B C 1
ATOM 2145 O O A SER B 1 105 ? -12.738 16.685 27.079 0.50 9.21 122 SER B O 1
ATOM 2146 O O B SER B 1 105 ? -12.299 16.976 27.219 0.50 10.73 122 SER B O 1
ATOM 2151 N N . ALA B 1 106 ? -11.195 15.036 26.875 1.00 9.00 123 ALA B N 1
ATOM 2152 C CA . ALA B 1 106 ? -10.926 15.296 25.472 1.00 8.60 123 ALA B CA 1
ATOM 2153 C C . ALA B 1 106 ? -12.210 15.185 24.657 1.00 8.17 123 ALA B C 1
ATOM 2154 O O . ALA B 1 106 ? -13.130 14.475 25.051 1.00 9.33 123 ALA B O 1
ATOM 2156 N N . PRO B 1 107 ? -12.279 15.893 23.523 1.00 8.84 124 PRO B N 1
ATOM 2157 C CA . PRO B 1 107 ? -13.476 15.861 22.681 1.00 9.26 124 PRO B CA 1
ATOM 2158 C C . PRO B 1 107 ? -13.577 14.553 21.868 1.00 8.30 124 PRO B C 1
ATOM 2159 O O . PRO B 1 107 ? -12.637 13.720 21.879 1.00 8.63 124 PRO B O 1
ATOM 2163 N N . PRO B 1 108 ? -14.709 14.317 21.191 1.00 8.21 125 PRO B N 1
ATOM 2164 C CA . PRO B 1 108 ? -14.908 13.026 20.531 1.00 9.02 125 PRO B CA 1
ATOM 2165 C C . PRO B 1 108 ? -14.059 12.769 19.298 1.00 8.40 125 PRO B C 1
ATOM 2166 O O . PRO B 1 108 ? -13.804 11.580 18.997 1.00 9.91 125 PRO B O 1
ATOM 2170 N N . GLU B 1 109 ? -13.642 13.809 18.573 1.00 8.58 126 GLU B N 1
ATOM 2171 C CA . GLU B 1 109 ? -12.855 13.590 17.359 1.00 9.08 126 GLU B CA 1
ATOM 2172 C C . GLU B 1 109 ? -11.372 13.806 17.634 1.00 8.31 126 GLU B C 1
ATOM 2173 O O . GLU B 1 109 ? -10.851 13.248 18.603 1.00 8.47 126 GLU B O 1
ATOM 2179 N N . GLU B 1 110 ? -10.684 14.589 16.816 1.00 8.57 127 GLU B N 1
ATOM 2180 C CA . GLU B 1 110 ? -9.242 14.725 16.967 1.00 8.99 127 GLU B CA 1
ATOM 2181 C C . GLU B 1 110 ? -8.874 16.045 17.597 1.00 8.60 127 GLU B C 1
ATOM 2182 O O . GLU B 1 110 ? -9.227 17.124 17.081 1.00 9.77 127 GLU B O 1
ATOM 2188 N N . ASP B 1 111 ? -8.146 15.986 18.694 1.00 8.03 128 ASP B N 1
ATOM 2189 C CA . ASP B 1 111 ? -7.679 17.177 19.385 1.00 8.14 128 ASP B CA 1
ATOM 2190 C C . ASP B 1 111 ? -6.168 17.232 19.304 1.00 7.16 128 ASP B C 1
ATOM 2191 O O . ASP B 1 111 ? -5.447 16.379 19.868 1.00 7.20 128 ASP B O 1
ATOM 2196 N N . CYS B 1 112 ? -5.684 18.244 18.599 1.00 7.64 129 CYS B N 1
ATOM 2197 C CA . CYS B 1 112 ? -4.258 18.485 18.446 1.00 8.74 129 CYS B CA 1
ATOM 2198 C C . CYS B 1 112 ? -3.766 19.676 19.229 1.00 8.15 129 CYS B C 1
ATOM 2199 O O . CYS B 1 112 ? -2.614 20.074 19.045 1.00 9.92 129 CYS B O 1
ATOM 2202 N N . THR B 1 113 ? -4.588 20.245 20.110 1.00 8.25 130 THR B N 1
ATOM 2203 C CA . THR B 1 113 ? -4.162 21.386 20.921 1.00 8.49 130 THR B CA 1
ATOM 2204 C C . THR B 1 113 ? -2.806 21.084 21.538 1.00 7.60 130 THR B C 1
ATOM 2205 O O . THR B 1 113 ? -2.567 19.960 22.065 1.00 8.38 130 THR B O 1
ATOM 2209 N N . SER B 1 114 ? -1.890 22.048 21.494 1.00 7.85 131 SER B N 1
ATOM 2210 C CA . SER B 1 114 ? -0.586 21.797 22.087 1.00 8.44 131 SER B CA 1
ATOM 2211 C C . SER B 1 114 ? -0.685 21.495 23.562 1.00 8.31 131 SER B C 1
ATOM 2212 O O . SER B 1 114 ? -1.412 22.160 24.308 1.00 9.83 131 SER B O 1
ATOM 2215 N N . VAL B 1 115 ? 0.090 20.502 23.979 1.00 8.41 132 VAL B N 1
ATOM 2216 C CA . VAL B 1 115 ? 0.216 20.139 25.369 1.00 8.73 132 VAL B CA 1
ATOM 2217 C C . VAL B 1 115 ? 1.509 20.775 25.846 1.00 8.88 132 VAL B C 1
ATOM 2218 O O . VAL B 1 115 ? 2.589 20.525 25.280 1.00 8.85 132 VAL B O 1
ATOM 2222 N N . THR B 1 116 ? 1.390 21.638 26.852 1.00 9.37 133 THR B N 1
ATOM 2223 C CA . THR B 1 116 ? 2.475 22.551 27.178 1.00 10.32 133 THR B CA 1
ATOM 2224 C C . THR B 1 116 ? 3.103 22.267 28.546 1.00 10.28 133 THR B C 1
ATOM 2225 O O . THR B 1 116 ? 3.979 23.012 28.986 1.00 10.70 133 THR B O 1
ATOM 2229 N N . ASP B 1 117 ? 2.673 21.181 29.196 1.00 10.31 134 ASP B N 1
ATOM 2230 C CA . ASP B 1 117 ? 3.325 20.637 30.385 1.00 10.44 134 ASP B CA 1
ATOM 2231 C C . ASP B 1 117 ? 2.748 19.245 30.649 1.00 9.66 134 ASP B C 1
ATOM 2232 O O . ASP B 1 117 ? 1.774 18.807 30.011 1.00 10.54 134 ASP B O 1
ATOM 2237 N N . LEU B 1 118 ? 3.386 18.547 31.578 1.00 9.55 135 LEU B N 1
ATOM 2238 C CA . LEU B 1 118 ? 2.861 17.300 32.106 1.00 9.14 135 LEU B CA 1
ATOM 2239 C C . LEU B 1 118 ? 2.050 17.751 33.325 1.00 9.56 135 LEU B C 1
ATOM 2240 O O . LEU B 1 118 ? 2.644 18.228 34.297 1.00 10.79 135 LEU B O 1
ATOM 2245 N N . PRO B 1 119 ? 0.695 17.699 33.256 1.00 8.54 136 PRO B N 1
ATOM 2246 C CA . PRO B 1 119 ? -0.149 18.500 34.159 1.00 9.85 136 PRO B CA 1
ATOM 2247 C C . PRO B 1 119 ? -0.393 17.940 35.553 1.00 8.91 136 PRO B C 1
ATOM 2248 O O . PRO B 1 119 ? -0.870 18.679 36.426 1.00 11.14 136 PRO B O 1
ATOM 2252 N N . ASN B 1 120 ? -0.106 16.662 35.759 1.00 8.72 137 ASN B N 1
ATOM 2253 C CA . ASN B 1 120 ? -0.377 16.017 37.024 1.00 9.42 137 ASN B CA 1
ATOM 2254 C C . ASN B 1 120 ? 0.850 15.272 37.503 1.00 9.83 137 ASN B C 1
ATOM 2255 O O . ASN B 1 120 ? 0.759 14.175 38.037 1.00 12.00 137 ASN B O 1
ATOM 2260 N N . ALA B 1 121 ? 1.997 15.878 37.271 1.00 11.35 138 ALA B N 1
ATOM 2261 C CA . ALA B 1 121 ? 3.259 15.409 37.820 1.00 11.87 138 ALA B CA 1
ATOM 2262 C C . ALA B 1 121 ? 3.412 15.864 39.290 1.00 10.50 138 ALA B C 1
ATOM 2263 O O . ALA B 1 121 ? 2.460 16.364 39.929 1.00 12.93 138 ALA B O 1
ATOM 2265 N N . PHE B 1 122 ? 4.587 15.639 39.852 1.00 7.53 139 PHE B N 1
ATOM 2266 C CA . PHE B 1 122 ? 4.882 16.131 41.176 1.00 7.64 139 PHE B CA 1
ATOM 2267 C C . PHE B 1 122 ? 6.319 16.638 41.191 1.00 7.14 139 PHE B C 1
ATOM 2268 O O . PHE B 1 122 ? 7.023 16.605 40.166 1.00 7.55 139 PHE B O 1
ATOM 2276 N N . ASP B 1 123 ? 6.752 17.162 42.336 1.00 7.10 140 ASP B N 1
ATOM 2277 C CA . ASP B 1 123 ? 8.070 17.744 42.405 1.00 7.45 140 ASP B CA 1
ATOM 2278 C C . ASP B 1 123 ? 9.159 16.702 42.152 1.00 7.73 140 ASP B C 1
ATOM 2279 O O . ASP B 1 123 ? 9.071 15.581 42.598 1.00 8.85 140 ASP B O 1
ATOM 2284 N N . GLY B 1 124 ? 10.187 17.120 41.450 1.00 8.06 141 GLY B N 1
ATOM 2285 C CA . GLY B 1 124 ? 11.351 16.283 41.276 1.00 8.90 141 GLY B CA 1
ATOM 2286 C C . GLY B 1 124 ? 12.376 16.943 40.410 1.00 8.59 141 GLY B C 1
ATOM 2287 O O . GLY B 1 124 ? 12.168 18.024 39.883 1.00 9.21 141 GLY B O 1
ATOM 2288 N N . PRO B 1 125 ? 13.527 16.263 40.259 1.00 9.13 142 PRO B N 1
ATOM 2289 C CA . PRO B 1 125 ? 14.694 16.854 39.634 1.00 9.99 142 PRO B CA 1
ATOM 2290 C C . PRO B 1 125 ? 14.832 16.553 38.118 1.00 10.09 142 PRO B C 1
ATOM 2291 O O . PRO B 1 125 ? 15.825 16.960 37.511 1.00 11.51 142 PRO B O 1
ATOM 2295 N N . ILE B 1 126 ? 13.908 15.808 37.522 1.00 9.07 143 ILE B N 1
ATOM 2296 C CA . ILE B 1 126 ? 14.067 15.377 36.134 1.00 8.94 143 ILE B CA 1
ATOM 2297 C C . ILE B 1 126 ? 13.663 16.510 35.188 1.00 8.37 143 ILE B C 1
ATOM 2298 O O . ILE B 1 126 ? 12.647 17.168 35.414 1.00 8.25 143 ILE B O 1
ATOM 2303 N N . THR B 1 127 ? 14.415 16.704 34.106 1.00 8.56 144 THR B N 1
ATOM 2304 C CA . THR B 1 127 ? 13.983 17.602 33.031 1.00 8.66 144 THR B CA 1
ATOM 2305 C C . THR B 1 127 ? 13.052 16.829 32.110 1.00 7.97 144 THR B C 1
ATOM 2306 O O . THR B 1 127 ? 13.495 15.869 31.453 1.00 9.74 144 THR B O 1
ATOM 2310 N N . ILE B 1 128 ? 11.779 17.196 32.118 1.00 7.78 145 ILE B N 1
ATOM 2311 C CA . ILE B 1 128 ? 10.740 16.484 31.379 1.00 7.34 145 ILE B CA 1
ATOM 2312 C C . ILE B 1 128 ? 10.283 17.389 30.252 1.00 7.35 145 ILE B C 1
ATOM 2313 O O . ILE B 1 128 ? 9.837 18.536 30.496 1.00 8.34 145 ILE B O 1
ATOM 2318 N N . THR B 1 129 ? 10.363 16.901 29.019 1.00 7.55 146 THR B N 1
ATOM 2319 C CA . THR B 1 129 ? 9.952 17.667 27.856 1.00 7.38 146 THR B CA 1
ATOM 2320 C C . THR B 1 129 ? 8.792 16.977 27.172 1.00 7.29 146 THR B C 1
ATOM 2321 O O . THR B 1 129 ? 8.893 15.774 26.846 1.00 8.36 146 THR B O 1
ATOM 2325 N N . ILE B 1 130 ? 7.703 17.714 26.942 1.00 7.34 147 ILE B N 1
ATOM 2326 C CA . ILE B 1 130 ? 6.602 17.247 26.108 1.00 8.05 147 ILE B CA 1
ATOM 2327 C C . ILE B 1 130 ? 6.916 17.643 24.668 1.00 7.06 147 ILE B C 1
ATOM 2328 O O . ILE B 1 130 ? 7.237 18.828 24.419 1.00 7.69 147 ILE B O 1
ATOM 2333 N N . VAL B 1 131 ? 6.825 16.690 23.749 1.00 6.69 148 VAL B N 1
ATOM 2334 C CA . VAL B 1 131 ? 7.014 16.950 22.330 1.00 7.19 148 VAL B CA 1
ATOM 2335 C C . VAL B 1 131 ? 5.710 16.671 21.628 1.00 6.76 148 VAL B C 1
ATOM 2336 O O . VAL B 1 131 ? 5.238 15.527 21.602 1.00 7.54 148 VAL B O 1
ATOM 2340 N N . ASN B 1 132 ? 5.086 17.711 21.087 1.00 7.59 149 ASN B N 1
ATOM 2341 C CA . ASN B 1 132 ? 3.820 17.571 20.381 1.00 7.48 149 ASN B CA 1
ATOM 2342 C C . ASN B 1 132 ? 4.023 17.014 18.985 1.00 8.59 149 ASN B C 1
ATOM 2343 O O . ASN B 1 132 ? 5.146 16.965 18.481 1.00 8.65 149 ASN B O 1
ATOM 2348 N N . ARG B 1 133 ? 2.932 16.608 18.337 1.00 8.88 150 ARG B N 1
ATOM 2349 C CA . ARG B 1 133 ? 3.011 16.003 17.021 1.00 10.30 150 ARG B CA 1
ATOM 2350 C C . ARG B 1 133 ? 3.653 16.938 16.011 1.00 10.46 150 ARG B C 1
ATOM 2351 O O . ARG B 1 133 ? 4.348 16.493 15.090 1.00 12.67 150 ARG B O 1
ATOM 2359 N N . ASP B 1 134 ? 3.445 18.239 16.200 1.00 10.41 151 ASP B N 1
ATOM 2360 C CA . ASP B 1 134 ? 4.041 19.254 15.322 1.00 11.60 151 ASP B CA 1
ATOM 2361 C C . ASP B 1 134 ? 5.512 19.558 15.645 1.00 10.90 151 ASP B C 1
ATOM 2362 O O . ASP B 1 134 ? 6.096 20.460 15.040 1.00 12.25 151 ASP B O 1
ATOM 2367 N N . GLY B 1 135 ? 6.109 18.808 16.569 1.00 9.96 152 GLY B N 1
ATOM 2368 C CA . GLY B 1 135 ? 7.515 18.984 16.927 1.00 9.68 152 GLY B CA 1
ATOM 2369 C C . GLY B 1 135 ? 7.794 20.029 17.999 1.00 8.73 152 GLY B C 1
ATOM 2370 O O . GLY B 1 135 ? 8.944 20.177 18.442 1.00 9.66 152 GLY B O 1
ATOM 2371 N N . THR B 1 136 ? 6.777 20.747 18.471 1.00 8.56 153 THR B N 1
ATOM 2372 C CA . THR B 1 136 ? 7.020 21.776 19.466 1.00 8.75 153 THR B CA 1
ATOM 2373 C C . THR B 1 136 ? 7.242 21.182 20.855 1.00 7.83 153 THR B C 1
ATOM 2374 O O . THR B 1 136 ? 6.473 20.303 21.303 1.00 8.14 153 THR B O 1
ATOM 2378 N N . ARG B 1 137 ? 8.279 21.697 21.522 1.00 7.72 154 ARG B N 1
ATOM 2379 C CA . ARG B 1 137 ? 8.802 21.149 22.766 1.00 7.71 154 ARG B CA 1
ATOM 2380 C C . ARG B 1 137 ? 8.517 22.094 23.915 1.00 7.34 154 ARG B C 1
ATOM 2381 O O . ARG B 1 137 ? 8.744 23.323 23.795 1.00 8.76 154 ARG B O 1
ATOM 2389 N N . TYR B 1 138 ? 8.112 21.538 25.051 1.00 7.62 155 TYR B N 1
ATOM 2390 C CA . TYR B 1 138 ? 7.835 22.316 26.264 1.00 8.69 155 TYR B CA 1
ATOM 2391 C C . TYR B 1 138 ? 8.525 21.605 27.429 1.00 8.20 155 TYR B C 1
ATOM 2392 O O . TYR B 1 138 ? 8.314 20.388 27.620 1.00 8.46 155 TYR B O 1
ATOM 2401 N N A VAL B 1 139 ? 9.355 22.321 28.189 0.50 9.08 156 VAL B N 1
ATOM 2402 N N B VAL B 1 139 ? 9.309 22.350 28.204 0.50 9.07 156 VAL B N 1
ATOM 2403 C CA A VAL B 1 139 ? 10.231 21.707 29.191 0.50 9.19 156 VAL B CA 1
ATOM 2404 C CA B VAL B 1 139 ? 10.171 21.791 29.231 0.50 9.24 156 VAL B CA 1
ATOM 2405 C C A VAL B 1 139 ? 9.910 22.173 30.615 0.50 8.88 156 VAL B C 1
ATOM 2406 C C B VAL B 1 139 ? 9.715 22.160 30.638 0.50 8.71 156 VAL B C 1
ATOM 2407 O O A VAL B 1 139 ? 9.634 23.370 30.815 0.50 8.74 156 VAL B O 1
ATOM 2408 O O B VAL B 1 139 ? 9.205 23.282 30.866 0.50 8.66 156 VAL B O 1
ATOM 2415 N N . GLN B 1 140 ? 9.923 21.234 31.569 1.00 8.24 157 GLN B N 1
ATOM 2416 C CA . GLN B 1 140 ? 9.698 21.512 32.986 1.00 9.27 157 GLN B CA 1
ATOM 2417 C C . GLN B 1 140 ? 10.622 20.628 33.811 1.00 8.42 157 GLN B C 1
ATOM 2418 O O . GLN B 1 140 ? 11.253 19.686 33.277 1.00 9.73 157 GLN B O 1
ATOM 2424 N N . LYS B 1 141 ? 10.698 20.911 35.112 1.00 8.46 158 LYS B N 1
ATOM 2425 C CA . LYS B 1 141 ? 11.306 19.993 36.075 1.00 8.25 158 LYS B CA 1
ATOM 2426 C C . LYS B 1 141 ? 10.229 19.258 36.827 1.00 8.04 158 LYS B C 1
ATOM 2427 O O . LYS B 1 141 ? 9.247 19.885 37.244 1.00 10.46 158 LYS B O 1
ATOM 2433 N N . GLY B 1 142 ? 10.397 17.961 37.057 1.00 7.67 159 GLY B N 1
ATOM 2434 C CA . GLY B 1 142 ? 9.444 17.248 37.887 1.00 7.59 159 GLY B CA 1
ATOM 2435 C C . GLY B 1 142 ? 9.805 15.795 38.013 1.00 7.54 159 GLY B C 1
ATOM 2436 O O . GLY B 1 142 ? 10.933 15.384 37.706 1.00 8.22 159 GLY B O 1
ATOM 2437 N N . GLU B 1 143 ? 8.826 15.016 38.432 1.00 7.17 160 GLU B N 1
ATOM 2438 C CA . GLU B 1 143 ? 8.902 13.563 38.436 1.00 7.06 160 GLU B CA 1
ATOM 2439 C C . GLU B 1 143 ? 7.470 13.049 38.317 1.00 7.03 160 GLU B C 1
ATOM 2440 O O . GLU B 1 143 ? 6.501 13.748 38.673 1.00 7.70 160 GLU B O 1
ATOM 2446 N N . TYR B 1 144 ? 7.316 11.834 37.791 1.00 6.90 161 TYR B N 1
ATOM 2447 C CA . TYR B 1 144 ? 6.012 11.187 37.722 1.00 7.05 161 TYR B CA 1
ATOM 2448 C C . TYR B 1 144 ? 6.039 9.714 38.117 1.00 6.82 161 TYR B C 1
ATOM 2449 O O . TYR B 1 144 ? 4.985 9.107 38.273 1.00 7.33 161 TYR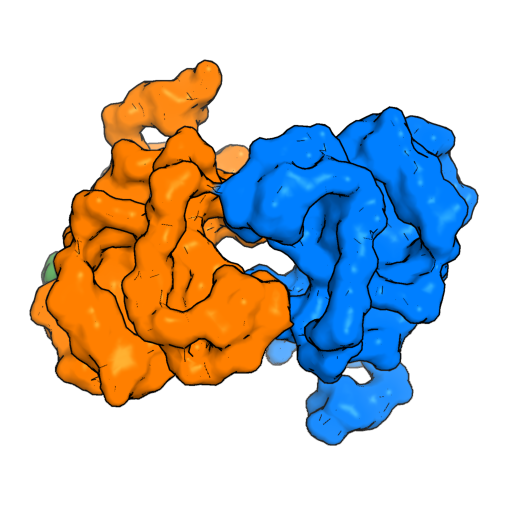 B O 1
ATOM 2458 N N . ARG B 1 145 ? 7.231 9.135 38.230 1.00 7.08 162 ARG B N 1
ATOM 2459 C CA . ARG B 1 145 ? 7.371 7.708 38.511 1.00 7.59 162 ARG B CA 1
ATOM 2460 C C . ARG B 1 145 ? 7.287 7.434 39.992 1.00 8.36 162 ARG B C 1
ATOM 2461 O O . ARG B 1 145 ? 7.916 8.147 40.776 1.00 9.29 162 ARG B O 1
ATOM 2469 N N . THR B 1 146 ? 6.523 6.403 40.353 1.00 9.55 163 THR B N 1
ATOM 2470 C CA . THR B 1 146 ? 6.289 6.017 41.739 1.00 11.41 163 THR B CA 1
ATOM 2471 C C . THR B 1 146 ? 6.817 4.618 42.063 1.00 11.44 163 THR B C 1
ATOM 2472 O O . THR B 1 146 ? 6.735 4.195 43.226 1.00 13.85 163 THR B O 1
ATOM 2476 N N . ASN B 1 147 ? 7.353 3.890 41.090 1.00 10.70 164 ASN B N 1
ATOM 2477 C CA . ASN B 1 147 ? 7.907 2.565 41.352 1.00 11.11 164 ASN B CA 1
ATOM 2478 C C . ASN B 1 147 ? 9.415 2.645 41.348 1.00 10.56 164 ASN B C 1
ATOM 2479 O O . ASN B 1 147 ? 10.003 2.937 40.316 1.00 10.24 164 ASN B O 1
ATOM 2484 N N . PRO B 1 148 ? 10.072 2.352 42.494 1.00 11.40 165 PRO B N 1
ATOM 2485 C CA . PRO B 1 148 ? 11.531 2.401 42.541 1.00 12.51 165 PRO B CA 1
ATOM 2486 C C . PRO B 1 148 ? 12.217 1.570 41.472 1.00 12.08 165 PRO B C 1
ATOM 2487 O O . PRO B 1 148 ? 13.276 1.941 40.994 1.00 13.28 165 PRO B O 1
ATOM 2491 N N . GLU B 1 149 ? 11.623 0.445 41.100 1.00 12.91 166 GLU B N 1
ATOM 2492 C CA . GLU B 1 149 ? 12.217 -0.415 40.082 1.00 14.55 166 GLU B CA 1
ATOM 2493 C C . GLU B 1 149 ? 12.254 0.214 38.694 1.00 13.12 166 GLU B C 1
ATOM 2494 O O . GLU B 1 149 ? 13.100 -0.142 37.876 1.00 14.81 166 GLU B O 1
ATOM 2500 N N . ASP B 1 150 ? 11.353 1.164 38.442 1.00 11.58 167 ASP B N 1
ATOM 2501 C CA . ASP B 1 150 ? 11.382 1.887 37.180 1.00 11.69 167 ASP B CA 1
ATOM 2502 C C . ASP B 1 150 ? 12.470 2.945 37.173 1.00 11.66 167 ASP B C 1
ATOM 2503 O O . ASP B 1 150 ? 13.124 3.162 36.152 1.00 13.34 167 ASP B O 1
ATOM 2508 N N . ILE B 1 151 ? 12.671 3.606 38.309 1.00 11.89 168 ILE B N 1
ATOM 2509 C CA . ILE B 1 151 ? 13.631 4.697 38.391 1.00 12.38 168 ILE B CA 1
ATOM 2510 C C . ILE B 1 151 ? 15.067 4.169 38.525 1.00 13.30 168 ILE B C 1
ATOM 2511 O O . ILE B 1 151 ? 15.993 4.703 37.911 1.00 14.15 168 ILE B O 1
ATOM 2516 N N . TYR B 1 152 ? 15.240 3.123 39.336 1.00 13.93 169 TYR B N 1
ATOM 2517 C CA . TYR B 1 152 ? 16.557 2.524 39.611 1.00 16.19 169 TYR B CA 1
ATOM 2518 C C . TYR B 1 152 ? 16.521 1.030 39.264 1.00 18.29 169 TYR B C 1
ATOM 2519 O O . TYR B 1 152 ? 16.369 0.187 40.154 1.00 19.63 169 TYR B O 1
ATOM 2528 N N . PRO B 1 153 ? 16.631 0.692 37.967 1.00 20.97 170 PRO B N 1
ATOM 2529 C CA . PRO B 1 153 ? 16.632 -0.733 37.611 1.00 22.43 170 PRO B CA 1
ATOM 2530 C C . PRO B 1 153 ? 17.840 -1.465 38.194 1.00 23.60 170 PRO B C 1
ATOM 2531 O O . PRO B 1 153 ? 17.749 -2.652 38.511 1.00 25.04 170 PRO B O 1
ATOM 2535 N N . ALA C 2 1 ? -8.691 21.527 34.169 1.00 23.94 1 ALA C N 1
ATOM 2536 C CA . ALA C 2 1 ? -8.366 20.845 35.454 1.00 22.82 1 ALA C CA 1
ATOM 2537 C C . ALA C 2 1 ? -8.018 19.360 35.265 1.00 21.34 1 ALA C C 1
ATOM 2538 O O . ALA C 2 1 ? -7.178 18.810 35.992 1.00 22.28 1 ALA C O 1
ATOM 2540 N N . ALA C 2 2 ? -8.684 18.711 34.308 1.00 18.67 2 ALA C N 1
ATOM 2541 C CA . ALA C 2 2 ? -8.449 17.293 34.035 1.00 15.83 2 ALA C CA 1
ATOM 2542 C C . ALA C 2 2 ? -8.091 17.015 32.571 1.00 14.06 2 ALA C C 1
ATOM 2543 O O . ALA C 2 2 ? -8.245 15.890 32.107 1.00 12.98 2 ALA C O 1
ATOM 2545 N N . ALA C 2 3 ? -7.594 18.022 31.865 1.00 13.94 3 ALA C N 1
ATOM 2546 C CA . ALA C 2 3 ? -7.192 17.859 30.469 1.00 13.65 3 ALA C CA 1
ATOM 2547 C C . ALA C 2 3 ? -5.786 17.260 30.334 1.00 12.34 3 ALA C C 1
ATOM 2548 O O . ALA C 2 3 ? -4.983 17.286 31.272 1.00 12.93 3 ALA C O 1
ATOM 2550 N N . VAL C 2 4 ? -5.491 16.719 29.153 1.00 12.14 4 VAL C N 1
ATOM 2551 C CA . VAL C 2 4 ? -4.133 16.303 28.834 1.00 11.36 4 VAL C CA 1
ATOM 2552 C C . VAL C 2 4 ? -3.228 17.527 28.948 1.00 12.38 4 VAL C C 1
ATOM 2553 O O . VAL C 2 4 ? -2.097 17.381 29.437 1.00 12.95 4 VAL C O 1
#

Secondary structure (DSSP, 8-state):
-EEEEEEPPEETTEEEEEETTSS-B-HHHHHHHHHHTT-BPPPHHHHHHHHHTT---SS-EEETTEEEEEESS-BTTBGGG--EEEEPSS--S-BEEEEE-TTS-SSEE-PPP-S-TT-EEEEEEEEEE-TT--EEEEEEE----HHHH-/--EEEEEPPEETTEEEEEETTSS-B-HHHHHHHHHHTT-BPPPHHHHHHHHHTT---SS-EEETTEEEEEESS-BTTBTTT--EEEEPSS--S-BEEEEE-TTS-SSEE-PPP-S-TT-EEEEEEEEEE-TTS-EEEEEEE----HHHH--/----

Nearest PDB structures (foldseek):
  4pz4-assembly2_B  TM=9.941E-01  e=2.406E-30  Homo sapiens
  2jcp-assembly1_A  TM=9.799E-01  e=1.309E-26  Mus musculus
  5bzc-assembly1_A  TM=9.787E-01  e=2.420E-26  Mus musculus
  5bzf-assembly1_A  TM=9.792E-01  e=4.473E-26  Mus musculus
  2i83-assembly1_A  TM=7.617E-01  e=2.434E-22  Homo sapiens

B-factor: mean 11.6, std 5.24, range [4.68, 36.94]